Protein AF-A0A9K3LI61-F1 (afdb_monomer_lite)

Secondary structure (DSSP, 8-state):
--HHHHHHHHHHSTTHHHHTT-TT--HHHHHHHHHHHHHHHHHHHHTTB-HHHHHHHHHH-GGGG---TTS--HHHHHHHHHHHS-BSSHHHHHHHHHHHHHHHHHHHHHHH-----S--TTSGGGS-HHHHHHIIIIIHHHHHHHHHHHHHHHHHHHHHHHHHHHHHHHHHHHHHHHHHHHHHGGGTT--SSTTHHHHHHHHHHHHHHHHHHHHHHHHHHHHHHHHHHHHHHHHHHHHHHHHHHHHTTTSPB--BGGGGS--

Radius of gyration: 28.52 Å; chains: 1; bounding box: 73×38×85 Å

Organism: NCBI:txid303405

pLDDT: mean 70.31, std 18.84, range [28.78, 95.94]

Foldseek 3Di:
DDLVVVVVVLVPPPDPVLVVPDDDDDPLLVVLQLLLLLLLLLLCLLLLFQLVVSLVSLLLPLSSQHDPVVSQHVLNSSVVSPVVFAAPDPVSVVRSVSNVVSSVCSVVSVVPDPPPDSPPVPVCVVPPVVLVVCSSPVSSVLSSVLVVLVVVLVVLVVVLVVLVVLLVVLVVVLVVLVVVVVVCVVVPPDDDPPPVVVVVSVVVNVVSVVVNVV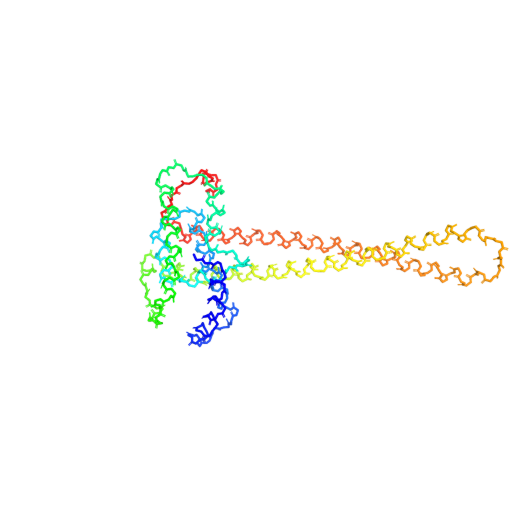SVVVSVVSVVVSVVSVVVSVVSVVVSSVSSCVSCVVGDGRDTPVPPPVD

Sequence (263 aa):
MKPDQQSRMISEIGWEQILEGGEDMNADAYLDDILARKSGLAFLCKVNADYKEIERYLSIFPEALLFGAEGNSFEEILTKQMKACTCFGKTCNRNRRLILRALGRGFEFYRGIRLVNLVDDNFFSSMDKKMSDAYNIQLRDLERDLRILKLQETLLDSQIALATEEVANLRSLIEQGSRSRQSQMHLHLLKLQCRKAKTHAFEERATVENRFAAATLAISSLEEDRKLLQTEKATTLRLQQAFLKKIFSGARRHICNASKHDL

Structure (mmCIF, N/CA/C/O backbone):
data_AF-A0A9K3LI61-F1
#
_entry.id   AF-A0A9K3LI61-F1
#
loop_
_atom_site.group_PDB
_atom_site.id
_atom_site.type_symbol
_atom_site.label_atom_id
_atom_site.label_alt_id
_atom_site.label_comp_id
_atom_site.label_asym_id
_atom_site.label_entity_id
_atom_site.label_seq_id
_atom_site.pdbx_PDB_ins_code
_atom_site.Cartn_x
_atom_site.Cartn_y
_atom_site.Cartn_z
_atom_site.occupancy
_atom_site.B_iso_or_equiv
_atom_site.auth_seq_id
_atom_site.auth_comp_id
_atom_site.auth_asym_id
_atom_site.auth_atom_id
_atom_site.pdbx_PDB_model_num
ATOM 1 N N . MET A 1 1 ? 2.495 -22.702 -16.818 1.00 38.88 1 MET A N 1
ATOM 2 C CA . MET A 1 1 ? 3.090 -23.249 -15.578 1.00 38.88 1 MET A CA 1
ATOM 3 C C . MET A 1 1 ? 2.002 -23.330 -14.524 1.00 38.88 1 MET A C 1
ATOM 5 O O . MET A 1 1 ? 1.107 -22.495 -14.559 1.00 38.88 1 MET A O 1
ATOM 9 N N . LYS A 1 2 ? 2.020 -24.346 -13.653 1.00 28.78 2 LYS A N 1
ATOM 10 C CA . LYS A 1 2 ? 1.062 -24.433 -12.540 1.00 28.78 2 LYS A CA 1
ATOM 11 C C . LYS A 1 2 ? 1.457 -23.403 -11.460 1.00 28.78 2 LYS A C 1
ATOM 13 O O . LYS A 1 2 ? 2.651 -23.340 -11.162 1.00 28.78 2 LYS A O 1
ATOM 18 N N . PRO A 1 3 ? 0.513 -22.640 -10.877 1.00 35.31 3 PRO A N 1
ATOM 19 C CA . PRO A 1 3 ? 0.787 -21.632 -9.840 1.00 35.31 3 PRO A CA 1
ATOM 20 C C . PRO A 1 3 ? 1.634 -22.170 -8.672 1.00 35.31 3 PRO A C 1
ATOM 22 O O . PRO A 1 3 ? 2.546 -21.502 -8.187 1.00 35.31 3 PRO A O 1
ATOM 25 N N . ASP A 1 4 ? 1.424 -23.438 -8.314 1.00 36.12 4 ASP A N 1
ATOM 26 C CA . ASP A 1 4 ? 2.092 -24.102 -7.189 1.00 36.12 4 ASP A CA 1
ATOM 27 C C . ASP A 1 4 ? 3.607 -24.297 -7.364 1.00 36.12 4 ASP A C 1
ATOM 29 O O . ASP A 1 4 ? 4.334 -24.408 -6.379 1.00 36.12 4 ASP A O 1
ATOM 33 N N . GLN A 1 5 ? 4.120 -24.325 -8.600 1.00 35.31 5 GLN A N 1
ATOM 34 C CA . GLN A 1 5 ? 5.565 -24.456 -8.842 1.00 35.31 5 GLN A CA 1
ATOM 35 C C . GLN A 1 5 ? 6.309 -23.126 -8.686 1.00 35.31 5 GLN A C 1
ATOM 37 O O . GLN A 1 5 ? 7.483 -23.117 -8.329 1.00 35.31 5 GLN A O 1
ATOM 42 N N . GLN A 1 6 ? 5.628 -22.004 -8.924 1.00 38.22 6 GLN A N 1
ATOM 43 C CA . GLN A 1 6 ? 6.202 -20.666 -8.788 1.00 38.22 6 GLN A CA 1
ATOM 44 C C . GLN A 1 6 ? 6.304 -20.274 -7.307 1.00 38.22 6 GLN A C 1
ATOM 46 O O . GLN A 1 6 ? 7.321 -19.737 -6.880 1.00 38.22 6 GLN A O 1
ATOM 51 N N . SER A 1 7 ? 5.298 -20.649 -6.509 1.00 37.72 7 SER A N 1
ATOM 52 C CA . SER A 1 7 ? 5.273 -20.396 -5.066 1.00 37.72 7 SER A CA 1
ATOM 53 C C . SER A 1 7 ? 6.339 -21.187 -4.293 1.00 37.72 7 SER A C 1
ATOM 55 O O . SER A 1 7 ? 6.894 -20.663 -3.333 1.00 37.72 7 SER A O 1
ATOM 57 N N . ARG A 1 8 ? 6.670 -22.414 -4.729 1.00 37.38 8 ARG A N 1
ATOM 58 C CA . ARG A 1 8 ? 7.738 -23.235 -4.119 1.00 37.38 8 ARG A CA 1
ATOM 59 C C . ARG A 1 8 ? 9.147 -22.760 -4.481 1.00 37.38 8 ARG A C 1
ATOM 61 O O . ARG A 1 8 ? 10.037 -22.783 -3.645 1.00 37.38 8 ARG A O 1
ATOM 68 N N . MET A 1 9 ? 9.347 -22.255 -5.699 1.00 37.06 9 MET A N 1
ATOM 69 C CA . MET A 1 9 ? 10.640 -21.683 -6.097 1.00 37.06 9 MET A CA 1
ATOM 70 C C . MET A 1 9 ? 10.990 -20.397 -5.336 1.00 37.06 9 MET A C 1
ATOM 72 O O . MET A 1 9 ? 12.162 -20.147 -5.073 1.00 37.06 9 MET A O 1
ATOM 76 N N . ILE A 1 10 ? 9.985 -19.590 -4.982 1.00 42.16 10 ILE A N 1
ATOM 77 C CA . ILE A 1 10 ? 10.174 -18.357 -4.204 1.00 42.16 10 ILE A CA 1
ATOM 78 C C . ILE A 1 10 ? 10.569 -18.675 -2.749 1.00 42.16 10 ILE A C 1
ATOM 80 O O . ILE A 1 10 ? 11.275 -17.878 -2.138 1.00 42.16 10 ILE A O 1
ATOM 84 N N . SER A 1 11 ? 10.173 -19.834 -2.199 1.00 43.16 11 SER A N 1
ATOM 85 C CA . SER A 1 11 ? 10.513 -20.206 -0.817 1.00 43.16 11 SER A CA 1
ATOM 86 C C . SER A 1 11 ? 11.887 -20.860 -0.657 1.00 43.16 11 SER A C 1
ATOM 88 O O . SER A 1 11 ? 12.475 -20.718 0.407 1.00 43.16 11 SER A O 1
ATOM 90 N N . GLU A 1 12 ? 12.399 -21.565 -1.673 1.00 40.94 12 GLU A N 1
ATOM 91 C CA . GLU A 1 12 ? 13.647 -22.347 -1.552 1.00 40.94 12 GLU A CA 1
ATOM 92 C C . GLU A 1 12 ? 14.904 -21.628 -2.070 1.00 40.94 12 GLU A C 1
ATOM 94 O O . GLU A 1 12 ? 16.000 -21.963 -1.646 1.00 40.94 12 GLU A O 1
ATOM 99 N N . ILE A 1 13 ? 14.781 -20.626 -2.951 1.00 48.03 13 ILE A N 1
ATOM 100 C CA . ILE A 1 13 ? 15.950 -19.941 -3.550 1.00 48.03 13 ILE A CA 1
ATOM 101 C C . ILE A 1 13 ? 16.213 -18.569 -2.887 1.00 48.03 13 ILE A C 1
ATOM 103 O O . ILE A 1 13 ? 17.292 -17.998 -3.008 1.00 48.03 13 ILE A O 1
ATOM 107 N N . GLY A 1 14 ? 15.237 -18.030 -2.150 1.00 46.72 14 GLY A N 1
ATOM 108 C CA . GLY A 1 14 ? 15.193 -16.604 -1.822 1.00 46.72 14 GLY A CA 1
ATOM 109 C C . GLY A 1 14 ? 15.959 -16.132 -0.586 1.00 46.72 14 GLY A C 1
ATOM 110 O O . GLY A 1 14 ? 16.215 -14.943 -0.504 1.00 46.72 14 GLY A O 1
ATOM 111 N N . TRP A 1 15 ? 16.320 -16.978 0.382 1.00 43.62 15 TRP A N 1
ATOM 112 C CA . TRP A 1 15 ? 16.925 -16.475 1.633 1.00 43.62 15 TRP A CA 1
ATOM 113 C C . TRP A 1 15 ? 18.425 -16.733 1.732 1.00 43.62 15 TRP A C 1
ATOM 115 O O . TRP A 1 15 ? 19.174 -15.838 2.110 1.00 43.62 15 TRP A O 1
ATOM 125 N N . GLU A 1 16 ? 18.879 -17.919 1.339 1.00 41.59 16 GLU A N 1
ATOM 126 C CA . GLU A 1 16 ? 20.274 -18.330 1.534 1.00 41.59 16 GLU A CA 1
ATOM 127 C C . GLU A 1 16 ? 21.223 -17.612 0.559 1.00 41.59 16 GLU A C 1
ATOM 129 O O . GLU A 1 16 ? 22.239 -17.073 0.980 1.00 41.59 16 GLU A O 1
ATOM 134 N N . GLN A 1 17 ? 20.841 -17.453 -0.714 1.00 44.94 17 GLN A N 1
ATOM 135 C CA . GLN A 1 17 ? 21.660 -16.733 -1.707 1.00 44.94 17 GLN A CA 1
ATOM 136 C C . GLN A 1 17 ? 21.621 -15.204 -1.561 1.00 44.94 17 GLN A C 1
ATOM 138 O O . GLN A 1 17 ? 22.494 -14.507 -2.072 1.00 44.94 17 GLN A O 1
ATOM 143 N N . ILE A 1 18 ? 20.607 -14.676 -0.873 1.00 46.62 18 ILE A N 1
ATOM 144 C CA . ILE A 1 18 ? 20.465 -13.245 -0.591 1.00 46.62 18 ILE A CA 1
ATOM 145 C C . ILE A 1 18 ? 21.391 -12.811 0.555 1.00 46.62 18 ILE A C 1
ATOM 147 O O . ILE A 1 18 ? 21.921 -11.702 0.531 1.00 46.62 18 ILE A O 1
ATOM 151 N N . LEU A 1 19 ? 21.610 -13.688 1.538 1.00 42.84 19 LEU A N 1
ATOM 152 C CA . LEU A 1 19 ? 22.421 -13.398 2.723 1.00 42.84 19 LEU A CA 1
ATOM 153 C C . LEU A 1 19 ? 23.928 -13.610 2.502 1.00 42.84 19 LEU A C 1
ATOM 155 O O . LEU A 1 19 ? 24.728 -13.034 3.230 1.00 42.84 19 LEU A O 1
ATOM 159 N N . GLU A 1 20 ? 24.333 -14.379 1.489 1.00 45.72 20 GLU A N 1
ATOM 160 C CA . GLU A 1 20 ? 25.751 -14.669 1.214 1.00 45.72 20 GLU A CA 1
ATOM 161 C C . GLU A 1 20 ? 26.505 -13.536 0.482 1.00 45.72 20 GLU A C 1
ATOM 163 O O . GLU A 1 20 ? 27.727 -13.587 0.371 1.00 45.72 20 GLU A O 1
ATOM 168 N N . GLY A 1 21 ? 25.811 -12.502 -0.015 1.00 41.47 21 GLY A N 1
ATOM 169 C CA . GLY A 1 21 ? 26.397 -11.458 -0.873 1.00 41.47 21 GLY A CA 1
ATOM 170 C C . GLY A 1 21 ? 26.577 -10.066 -0.257 1.00 41.47 21 GLY A C 1
ATOM 171 O O . GLY A 1 21 ? 26.972 -9.151 -0.978 1.00 41.47 21 GLY A O 1
ATOM 172 N N . GLY A 1 22 ? 26.268 -9.866 1.026 1.00 44.50 22 GLY A N 1
ATOM 173 C CA . GLY A 1 22 ? 26.290 -8.541 1.649 1.00 44.50 22 GLY A CA 1
ATOM 174 C C . GLY A 1 22 ? 26.789 -8.578 3.085 1.00 44.50 22 GLY A C 1
ATOM 175 O O . GLY A 1 22 ? 25.987 -8.597 4.015 1.00 44.50 22 GLY A O 1
ATOM 176 N N . GLU A 1 23 ? 28.107 -8.549 3.268 1.00 46.97 23 GLU A N 1
ATOM 177 C CA . GLU A 1 23 ? 28.690 -8.114 4.537 1.00 46.97 23 GLU A CA 1
ATOM 178 C C . GLU A 1 23 ? 28.189 -6.671 4.804 1.00 46.97 23 GLU A C 1
ATOM 180 O O . GLU A 1 23 ? 28.345 -5.788 3.962 1.00 46.97 23 GLU A O 1
ATOM 185 N N . ASP A 1 24 ? 27.510 -6.471 5.942 1.00 49.91 24 ASP A N 1
ATOM 186 C CA . ASP A 1 24 ? 27.025 -5.199 6.521 1.00 49.91 24 ASP A CA 1
ATOM 187 C C . ASP A 1 24 ? 25.648 -4.606 6.122 1.00 49.91 24 ASP A C 1
ATOM 189 O O . ASP A 1 24 ? 25.350 -3.472 6.510 1.00 49.91 24 ASP A O 1
ATOM 193 N N . MET A 1 25 ? 24.727 -5.334 5.472 1.00 53.03 25 MET A N 1
ATOM 194 C CA . MET A 1 25 ? 23.326 -4.862 5.357 1.00 53.03 25 MET A CA 1
ATOM 195 C C . MET A 1 25 ? 22.368 -5.571 6.323 1.00 53.03 25 MET A C 1
ATOM 197 O O . MET A 1 25 ? 22.168 -6.780 6.263 1.00 53.03 25 MET A O 1
ATOM 201 N N . ASN A 1 26 ? 21.713 -4.790 7.192 1.00 70.44 26 ASN A N 1
ATOM 202 C CA . ASN A 1 26 ? 20.594 -5.256 8.017 1.00 70.44 26 ASN A CA 1
ATOM 203 C C . ASN A 1 26 ? 19.473 -5.815 7.110 1.00 70.44 26 ASN A C 1
ATOM 205 O O . ASN A 1 26 ? 19.123 -5.179 6.115 1.00 70.44 26 ASN A O 1
ATOM 209 N N . ALA A 1 27 ? 18.882 -6.964 7.462 1.00 71.06 27 ALA A N 1
ATOM 210 C CA . ALA A 1 27 ? 17.810 -7.618 6.700 1.00 71.06 27 ALA A CA 1
ATOM 211 C C . ALA A 1 27 ? 16.634 -6.673 6.384 1.00 71.06 27 ALA A C 1
ATOM 213 O O . ALA A 1 27 ? 16.032 -6.755 5.314 1.00 71.06 27 ALA A O 1
ATOM 214 N N . ASP A 1 28 ? 16.353 -5.726 7.283 1.00 73.12 28 ASP A N 1
ATOM 215 C CA . ASP A 1 28 ? 15.364 -4.671 7.057 1.00 73.12 28 ASP A CA 1
ATOM 216 C C . ASP A 1 28 ? 15.737 -3.725 5.913 1.00 73.12 28 ASP A C 1
ATOM 218 O O . ASP A 1 28 ? 14.886 -3.399 5.090 1.00 73.12 28 ASP A O 1
ATOM 222 N N . ALA A 1 29 ? 17.001 -3.304 5.839 1.00 71.00 29 ALA A N 1
ATOM 223 C CA . ALA A 1 29 ? 17.480 -2.419 4.781 1.00 71.00 29 ALA A CA 1
ATOM 224 C C . ALA A 1 29 ? 17.457 -3.129 3.422 1.00 71.00 29 ALA A C 1
ATOM 226 O O . ALA A 1 29 ? 17.085 -2.530 2.417 1.00 71.00 29 ALA A O 1
ATOM 227 N N . TYR A 1 30 ? 17.782 -4.424 3.408 1.00 74.62 30 TYR A N 1
ATOM 228 C CA . TYR A 1 30 ? 17.689 -5.245 2.206 1.00 74.62 30 TYR A CA 1
ATOM 229 C C . TYR A 1 30 ? 16.238 -5.410 1.721 1.00 74.62 30 TYR A C 1
ATOM 231 O O . TYR A 1 30 ? 15.957 -5.335 0.523 1.00 74.62 30 TYR A O 1
ATOM 239 N N . LEU A 1 31 ? 15.290 -5.589 2.646 1.00 78.62 31 LEU A N 1
ATOM 240 C CA . LEU A 1 31 ? 13.868 -5.627 2.310 1.00 78.62 31 LEU A CA 1
ATOM 241 C C . LEU A 1 31 ? 13.387 -4.287 1.734 1.00 78.62 31 LEU A C 1
ATOM 243 O O . LEU A 1 31 ? 12.691 -4.285 0.718 1.00 78.62 31 LEU A O 1
ATOM 247 N N . ASP A 1 32 ? 13.766 -3.165 2.349 1.00 82.50 32 ASP A N 1
ATOM 248 C CA . ASP A 1 32 ? 13.401 -1.825 1.871 1.00 82.50 32 ASP A CA 1
ATOM 249 C C . ASP A 1 32 ? 13.962 -1.561 0.459 1.00 82.50 32 ASP A C 1
ATOM 251 O O . ASP A 1 32 ? 13.265 -1.020 -0.403 1.00 82.50 32 ASP A O 1
ATOM 255 N N . ASP A 1 33 ? 15.182 -2.026 0.182 1.00 79.06 33 ASP A N 1
ATOM 256 C CA . ASP A 1 33 ? 15.810 -1.987 -1.141 1.00 79.06 33 ASP A CA 1
ATOM 257 C C . ASP A 1 33 ? 14.994 -2.747 -2.195 1.00 79.06 33 ASP A C 1
ATOM 259 O O . ASP A 1 33 ? 14.727 -2.231 -3.286 1.00 79.06 33 ASP A O 1
ATOM 263 N N . ILE A 1 34 ? 14.566 -3.973 -1.888 1.00 78.50 34 ILE A N 1
ATOM 264 C CA . ILE A 1 34 ? 13.762 -4.761 -2.827 1.00 78.50 34 ILE A CA 1
ATOM 265 C C . ILE A 1 34 ? 12.387 -4.130 -3.042 1.00 78.50 34 ILE A C 1
ATOM 267 O O . ILE A 1 34 ? 11.908 -4.079 -4.180 1.00 78.50 34 ILE A O 1
ATOM 271 N N . LEU A 1 35 ? 11.754 -3.611 -1.987 1.00 81.94 35 LEU A N 1
ATOM 272 C CA . LEU A 1 35 ? 10.482 -2.898 -2.106 1.00 81.94 35 LEU A CA 1
ATOM 273 C C . LEU A 1 35 ? 10.616 -1.667 -3.014 1.00 81.94 35 LEU A C 1
ATOM 275 O O . LEU A 1 35 ? 9.773 -1.464 -3.891 1.00 81.94 35 LEU A O 1
ATOM 279 N N . ALA A 1 36 ? 11.716 -0.920 -2.905 1.00 83.81 36 ALA A N 1
ATOM 280 C CA . ALA A 1 36 ? 11.990 0.230 -3.766 1.00 83.81 36 ALA A CA 1
ATOM 281 C C . ALA A 1 36 ? 12.129 -0.182 -5.239 1.00 83.81 36 ALA A C 1
ATOM 283 O O . ALA A 1 36 ? 11.521 0.428 -6.131 1.00 83.81 36 ALA A O 1
ATOM 284 N N . ARG A 1 37 ? 12.865 -1.266 -5.507 1.00 84.81 37 ARG A N 1
ATOM 285 C CA . ARG A 1 37 ? 13.041 -1.813 -6.863 1.00 84.81 37 ARG A CA 1
ATOM 286 C C . ARG A 1 37 ? 11.708 -2.297 -7.443 1.00 84.81 37 ARG A C 1
ATOM 288 O O . ARG A 1 37 ? 11.332 -1.986 -8.577 1.00 84.81 37 ARG A O 1
ATOM 295 N N . LYS A 1 38 ? 10.908 -2.975 -6.627 1.00 82.94 38 LYS A N 1
ATOM 296 C CA . LYS A 1 38 ? 9.563 -3.415 -6.997 1.00 82.94 38 LYS A CA 1
ATOM 297 C C . LYS A 1 38 ? 8.639 -2.243 -7.337 1.00 82.94 38 LYS A C 1
ATOM 299 O O . LYS A 1 38 ? 7.919 -2.309 -8.335 1.00 82.94 38 LYS A O 1
ATOM 304 N N . SER A 1 39 ? 8.662 -1.164 -6.562 1.00 84.81 39 SER A N 1
ATOM 305 C CA . SER A 1 39 ? 7.856 0.029 -6.841 1.00 84.81 39 SER A CA 1
ATOM 306 C C . SER A 1 39 ? 8.298 0.757 -8.107 1.00 84.81 39 SER A C 1
ATOM 308 O O . SER A 1 39 ? 7.448 1.227 -8.870 1.00 84.81 39 SER A O 1
ATOM 310 N N . GLY A 1 40 ? 9.601 0.765 -8.403 1.00 83.50 40 GLY A N 1
ATOM 311 C CA . GLY A 1 40 ? 10.131 1.208 -9.695 1.00 83.50 40 GLY A CA 1
ATOM 312 C C . GLY A 1 40 ? 9.550 0.408 -10.864 1.00 83.50 40 GLY A C 1
ATOM 313 O O . GLY A 1 40 ? 8.954 0.981 -11.782 1.00 83.50 40 GLY A O 1
ATOM 314 N N . LEU A 1 41 ? 9.637 -0.922 -10.797 1.00 83.62 41 LEU A N 1
ATOM 315 C CA . LEU A 1 41 ? 9.081 -1.816 -11.816 1.00 83.62 41 LEU A CA 1
ATOM 316 C C . LEU A 1 41 ? 7.560 -1.649 -11.972 1.00 83.62 41 LEU A C 1
ATOM 318 O O . LEU A 1 41 ? 7.048 -1.560 -13.093 1.00 83.62 41 LEU A O 1
ATOM 322 N N . ALA A 1 42 ? 6.830 -1.566 -10.858 1.00 81.62 42 ALA A N 1
ATOM 323 C CA . ALA A 1 42 ? 5.384 -1.367 -10.850 1.00 81.62 42 ALA A CA 1
ATOM 324 C C . ALA A 1 42 ? 4.991 -0.031 -11.496 1.00 81.62 42 ALA A C 1
ATOM 326 O O . ALA A 1 42 ? 4.007 0.027 -12.240 1.00 81.62 42 ALA A O 1
ATOM 327 N N . PHE A 1 43 ? 5.768 1.030 -11.263 1.00 83.38 43 PHE A N 1
ATOM 328 C CA . PHE A 1 43 ? 5.567 2.325 -11.902 1.00 83.38 43 PHE A CA 1
ATOM 329 C C . PHE A 1 43 ? 5.790 2.261 -13.414 1.00 83.38 43 PHE A C 1
ATOM 331 O O . PHE A 1 43 ? 4.916 2.700 -14.163 1.00 83.38 43 PHE A O 1
ATOM 338 N N . LEU A 1 44 ? 6.900 1.672 -13.874 1.00 83.00 44 LEU A N 1
ATOM 339 C CA . LEU A 1 44 ? 7.195 1.501 -15.305 1.00 83.00 44 LEU A CA 1
ATOM 340 C C . LEU A 1 44 ? 6.081 0.727 -16.026 1.00 83.00 44 LEU A C 1
ATOM 342 O O . LEU A 1 44 ? 5.635 1.121 -17.108 1.00 83.00 44 LEU A O 1
ATOM 346 N N . CYS A 1 45 ? 5.564 -0.323 -15.385 1.00 79.56 45 CYS A N 1
ATOM 347 C CA . CYS A 1 45 ? 4.405 -1.068 -15.868 1.00 79.56 45 CYS A CA 1
ATOM 348 C C . CYS A 1 45 ? 3.142 -0.191 -15.925 1.00 79.56 45 CYS A C 1
ATOM 350 O O . CYS A 1 45 ? 2.466 -0.147 -16.957 1.00 79.56 45 CYS A O 1
ATOM 352 N N . LYS A 1 46 ? 2.852 0.555 -14.847 1.00 78.94 46 LYS A N 1
ATOM 353 C CA . LYS A 1 46 ? 1.678 1.438 -14.733 1.00 78.94 46 LYS A CA 1
ATOM 354 C C . LYS A 1 46 ? 1.655 2.507 -15.825 1.00 78.94 46 LYS A C 1
ATOM 356 O O . LYS A 1 46 ? 0.599 2.763 -16.401 1.00 78.94 46 LYS A O 1
ATOM 361 N N . VAL A 1 47 ? 2.801 3.116 -16.135 1.00 79.25 47 VAL A N 1
ATOM 362 C CA . VAL A 1 47 ? 2.906 4.154 -17.178 1.00 79.25 47 VAL A CA 1
ATOM 363 C C . VAL A 1 47 ? 3.050 3.590 -18.595 1.00 79.25 47 VAL A C 1
ATOM 365 O O . VAL A 1 47 ? 3.152 4.366 -19.546 1.00 79.25 47 VAL A O 1
ATOM 368 N N . ASN A 1 48 ? 3.034 2.259 -18.750 1.00 79.75 48 ASN A N 1
ATOM 369 C CA . ASN A 1 48 ? 3.259 1.560 -20.016 1.00 79.75 48 ASN A CA 1
ATOM 370 C C . ASN A 1 48 ? 4.551 2.037 -20.706 1.00 79.75 48 ASN A C 1
ATOM 372 O O . ASN A 1 48 ? 4.527 2.443 -21.876 1.00 79.75 48 ASN A O 1
ATOM 376 N N . ALA A 1 49 ? 5.650 2.030 -19.945 1.00 83.44 49 ALA A N 1
ATOM 377 C CA . ALA A 1 49 ? 6.997 2.299 -20.441 1.00 83.44 49 ALA A CA 1
ATOM 378 C C . ALA A 1 49 ? 7.368 1.340 -21.586 1.00 83.44 49 ALA A C 1
ATOM 380 O O . ALA A 1 49 ? 6.777 0.263 -21.718 1.00 83.44 49 ALA A O 1
ATOM 381 N N . ASP A 1 50 ? 8.315 1.721 -22.440 1.00 84.44 50 ASP A N 1
ATOM 382 C CA . ASP A 1 50 ? 8.783 0.862 -23.529 1.00 84.44 50 ASP A CA 1
ATOM 383 C C . ASP A 1 50 ? 9.272 -0.469 -22.940 1.00 84.44 50 ASP A C 1
ATOM 385 O O . ASP A 1 50 ? 10.014 -0.502 -21.956 1.00 84.44 50 ASP A O 1
ATOM 389 N N . TYR A 1 51 ? 8.840 -1.592 -23.517 1.00 84.81 51 TYR A N 1
ATOM 390 C CA . TYR A 1 51 ? 9.211 -2.912 -23.011 1.00 84.81 51 TYR A CA 1
ATOM 391 C C . TYR A 1 51 ? 10.733 -3.101 -22.917 1.00 84.81 51 TYR A C 1
ATOM 393 O O . TYR A 1 51 ? 11.185 -3.863 -22.066 1.00 84.81 51 TYR A O 1
ATOM 401 N N . LYS A 1 52 ? 11.517 -2.406 -23.756 1.00 83.56 52 LYS A N 1
ATOM 402 C CA . LYS A 1 52 ? 12.984 -2.427 -23.692 1.00 83.56 52 LYS A CA 1
ATOM 403 C C . LYS A 1 52 ? 13.520 -1.789 -22.418 1.00 83.56 52 LYS A C 1
ATOM 405 O O . LYS A 1 52 ? 14.528 -2.249 -21.897 1.00 83.56 52 LYS A O 1
ATOM 410 N N . GLU A 1 53 ? 12.864 -0.747 -21.915 1.00 81.94 53 GLU A N 1
ATOM 411 C CA . GLU A 1 53 ? 13.233 -0.111 -20.648 1.00 81.94 53 GLU A CA 1
ATOM 412 C C . GLU A 1 53 ? 12.954 -1.057 -19.480 1.00 81.94 53 GLU A C 1
ATOM 414 O O . GLU A 1 53 ? 13.784 -1.176 -18.587 1.00 81.94 53 GLU A O 1
ATOM 419 N N . ILE A 1 54 ? 11.839 -1.793 -19.531 1.00 81.62 54 ILE A N 1
ATOM 420 C CA . ILE A 1 54 ? 11.499 -2.809 -18.526 1.00 81.62 54 ILE A CA 1
ATOM 421 C C . ILE A 1 54 ? 12.458 -4.002 -18.587 1.00 81.62 54 ILE A C 1
ATOM 423 O O . ILE A 1 54 ? 12.940 -4.448 -17.554 1.00 81.62 54 ILE A O 1
ATOM 427 N N . GLU A 1 55 ? 12.770 -4.508 -19.781 1.00 79.88 55 GLU A N 1
ATOM 428 C CA . GLU A 1 55 ? 13.738 -5.597 -19.962 1.00 79.88 55 GLU A CA 1
ATOM 429 C C . GLU A 1 55 ? 15.123 -5.198 -19.447 1.00 79.88 55 GLU A C 1
ATOM 431 O O . GLU A 1 55 ? 15.759 -5.964 -18.728 1.00 79.88 55 GLU A O 1
ATOM 436 N N . ARG A 1 56 ? 15.552 -3.965 -19.737 1.00 80.56 56 ARG A N 1
ATOM 437 C CA . ARG A 1 56 ? 16.796 -3.410 -19.206 1.00 80.56 56 ARG A CA 1
ATOM 438 C C . ARG A 1 56 ? 16.745 -3.304 -17.683 1.00 80.56 56 ARG A C 1
ATOM 440 O O . ARG A 1 56 ? 17.654 -3.791 -17.029 1.00 80.56 56 ARG A O 1
ATOM 447 N N . TYR A 1 57 ? 15.675 -2.748 -17.119 1.00 81.00 57 TYR A N 1
ATOM 448 C CA . TYR A 1 57 ? 15.486 -2.642 -15.671 1.00 81.00 57 TYR A CA 1
ATOM 449 C C . TYR A 1 57 ? 15.592 -4.009 -14.971 1.00 81.00 57 TYR A C 1
ATOM 451 O O . TYR A 1 57 ? 16.333 -4.151 -14.006 1.00 81.00 57 TYR A O 1
ATOM 459 N N . LEU A 1 58 ? 14.921 -5.035 -15.503 1.00 77.88 58 LEU A N 1
ATOM 460 C CA . LEU A 1 58 ? 14.942 -6.404 -14.970 1.00 77.88 58 LEU A CA 1
ATOM 461 C C . LEU A 1 58 ? 16.284 -7.119 -15.140 1.00 77.88 58 LEU A C 1
ATOM 463 O O . LEU A 1 58 ? 16.583 -8.018 -14.363 1.00 77.88 58 LEU A O 1
ATOM 467 N N . SER A 1 59 ? 17.080 -6.749 -16.144 1.00 72.50 59 SER A N 1
ATOM 468 C CA . SER A 1 59 ? 18.428 -7.303 -16.307 1.00 72.50 59 SER A CA 1
ATOM 469 C C . SER A 1 59 ? 19.395 -6.855 -15.204 1.00 72.50 59 SER A C 1
ATOM 471 O O . SER A 1 59 ? 20.406 -7.510 -14.988 1.00 72.50 59 SER A O 1
ATOM 473 N N . ILE A 1 60 ? 19.072 -5.763 -14.503 1.00 72.62 60 ILE A N 1
ATOM 474 C CA . ILE A 1 60 ? 19.907 -5.168 -13.448 1.00 72.62 60 ILE A CA 1
ATOM 475 C C . ILE A 1 60 ? 19.318 -5.428 -12.073 1.00 72.62 60 ILE A C 1
ATOM 477 O O . ILE A 1 60 ? 20.057 -5.726 -11.144 1.00 72.62 60 ILE A O 1
ATOM 481 N N . PHE A 1 61 ? 17.991 -5.331 -11.963 1.00 77.19 61 PHE A N 1
ATOM 482 C CA . PHE A 1 61 ? 17.249 -5.556 -10.728 1.00 77.19 61 PHE A CA 1
ATOM 483 C C . PHE A 1 61 ? 16.256 -6.717 -10.890 1.00 77.19 61 PHE A C 1
ATOM 485 O O . PHE A 1 61 ? 15.037 -6.509 -10.808 1.00 77.19 61 PHE A O 1
ATOM 492 N N . PRO A 1 62 ? 16.718 -7.949 -11.170 1.00 73.38 62 PRO A N 1
ATOM 493 C CA . PRO A 1 62 ? 15.835 -9.107 -11.306 1.00 73.38 62 PRO A CA 1
ATOM 494 C C . PRO A 1 62 ? 15.050 -9.387 -10.015 1.00 73.38 62 PRO A C 1
ATOM 496 O O . PRO A 1 62 ? 13.908 -9.845 -10.069 1.00 73.38 62 PRO A O 1
ATOM 499 N N . GLU A 1 63 ? 15.609 -9.040 -8.854 1.00 71.19 63 GLU A N 1
ATOM 500 C CA . GLU A 1 63 ? 14.969 -9.123 -7.542 1.00 71.19 63 GLU A CA 1
ATOM 501 C C . GLU A 1 63 ? 13.736 -8.225 -7.388 1.00 71.19 63 GLU A C 1
ATOM 503 O O . GLU A 1 63 ? 12.915 -8.475 -6.510 1.00 71.19 63 GLU A O 1
ATOM 508 N N . ALA A 1 64 ? 13.518 -7.246 -8.276 1.00 76.88 64 ALA A N 1
ATOM 509 C CA . ALA A 1 64 ? 12.266 -6.488 -8.328 1.00 76.88 64 ALA A CA 1
ATOM 510 C C . ALA A 1 64 ? 11.040 -7.381 -8.602 1.00 76.88 64 ALA A C 1
ATOM 512 O O . ALA A 1 64 ? 9.907 -6.950 -8.383 1.00 76.88 64 ALA A O 1
ATOM 513 N N . LEU A 1 65 ? 11.261 -8.610 -9.095 1.00 74.12 65 LEU A N 1
ATOM 514 C CA . LEU A 1 65 ? 10.242 -9.645 -9.287 1.00 74.12 65 LEU A CA 1
ATOM 515 C C . LEU A 1 65 ? 10.031 -10.542 -8.060 1.00 74.12 65 LEU A C 1
ATOM 517 O O . LEU A 1 65 ? 9.122 -11.377 -8.062 1.00 74.12 65 LEU A O 1
ATOM 521 N N . LEU A 1 66 ? 10.858 -10.402 -7.025 1.00 67.88 66 LEU A N 1
ATOM 522 C CA . LEU A 1 66 ? 10.687 -11.114 -5.767 1.00 67.88 66 LEU A CA 1
ATOM 523 C C . LEU A 1 66 ? 9.611 -10.410 -4.927 1.00 67.88 66 LEU A C 1
ATOM 525 O O . LEU A 1 66 ? 9.379 -9.207 -5.036 1.00 67.88 66 LEU A O 1
ATOM 529 N N . PHE A 1 67 ? 8.926 -11.185 -4.085 1.00 59.38 67 PHE A N 1
ATOM 530 C CA . PHE A 1 67 ? 7.831 -10.749 -3.210 1.00 59.38 67 PHE A CA 1
ATOM 531 C C . PHE A 1 67 ? 6.553 -10.301 -3.943 1.00 59.38 67 PHE A C 1
ATOM 533 O O . PHE A 1 67 ? 6.286 -9.116 -4.150 1.00 59.38 67 PHE A O 1
ATOM 540 N N . GLY A 1 68 ? 5.656 -11.247 -4.228 1.00 52.50 68 GLY A N 1
ATOM 541 C CA . GLY A 1 68 ? 4.230 -10.941 -4.366 1.00 52.50 68 GLY A CA 1
ATOM 542 C C . GLY A 1 68 ? 3.652 -10.702 -2.971 1.00 52.50 68 GLY A C 1
ATOM 543 O O . GLY A 1 68 ? 3.643 -11.618 -2.160 1.00 52.50 68 GLY A O 1
ATOM 544 N N . ALA A 1 69 ? 3.169 -9.494 -2.669 1.00 39.16 69 ALA A N 1
ATOM 545 C CA . ALA A 1 69 ? 2.665 -9.167 -1.325 1.00 39.16 69 ALA A CA 1
ATOM 546 C C . ALA A 1 69 ? 1.380 -9.937 -0.945 1.00 39.16 69 ALA A C 1
ATOM 548 O O . ALA A 1 69 ? 0.906 -9.813 0.177 1.00 39.16 69 ALA A O 1
ATOM 549 N N . GLU A 1 70 ? 0.803 -10.705 -1.874 1.00 44.69 70 GLU A N 1
ATOM 550 C CA . GLU A 1 70 ? -0.518 -11.331 -1.737 1.00 44.69 70 GLU A CA 1
ATOM 551 C C . GLU A 1 70 ? -0.636 -12.644 -2.540 1.00 44.69 70 GLU A C 1
ATOM 553 O O . GLU A 1 70 ? -1.730 -13.031 -2.931 1.00 44.69 70 GLU A O 1
ATOM 558 N N . GLY A 1 71 ? 0.477 -13.296 -2.905 1.00 41.22 71 GLY A N 1
ATOM 559 C CA . GLY A 1 71 ? 0.434 -14.460 -3.809 1.00 41.22 71 GLY A CA 1
ATOM 560 C C . GLY A 1 71 ? 0.048 -14.136 -5.264 1.00 41.22 71 GLY A C 1
ATOM 561 O O . GLY A 1 71 ? 0.035 -15.029 -6.105 1.00 41.22 71 GLY A O 1
ATOM 562 N N . ASN A 1 72 ? -0.201 -12.863 -5.587 1.00 44.72 72 ASN A N 1
ATOM 563 C CA . ASN A 1 72 ? -0.468 -12.422 -6.953 1.00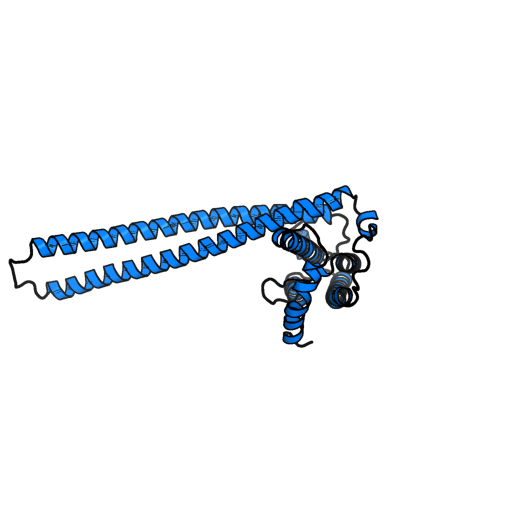 44.72 72 ASN A CA 1
ATOM 564 C C . ASN A 1 72 ? 0.843 -12.374 -7.760 1.00 44.72 72 ASN A C 1
ATOM 566 O O . ASN A 1 72 ? 1.789 -11.679 -7.372 1.00 44.72 72 ASN A O 1
ATOM 570 N N . SER A 1 73 ? 0.903 -13.059 -8.902 1.00 56.41 73 SER A N 1
ATOM 571 C CA . SER A 1 73 ? 2.041 -12.955 -9.824 1.00 56.41 73 SER A CA 1
ATOM 572 C C . SER A 1 73 ? 2.115 -11.551 -10.455 1.00 56.41 73 SER A C 1
ATOM 574 O O . SER A 1 73 ? 1.109 -10.847 -10.578 1.00 56.41 73 SER A O 1
ATOM 576 N N . PHE A 1 74 ? 3.295 -11.115 -10.912 1.00 53.56 74 PHE A N 1
ATOM 577 C CA . PHE A 1 74 ? 3.415 -9.875 -11.702 1.00 53.56 74 PHE A CA 1
ATOM 578 C C . PHE A 1 74 ? 2.532 -9.908 -12.960 1.00 53.56 74 PHE A C 1
ATOM 580 O O . PHE A 1 74 ? 2.063 -8.866 -13.417 1.00 53.56 74 PHE A O 1
ATOM 587 N N . GLU A 1 75 ? 2.232 -11.105 -13.472 1.00 58.06 75 GLU A N 1
ATOM 588 C CA . GLU A 1 75 ? 1.253 -11.312 -14.537 1.00 58.06 75 GLU A CA 1
ATOM 589 C C . GLU A 1 75 ? -0.165 -10.946 -14.092 1.00 58.06 75 GLU A C 1
ATOM 591 O O . GLU A 1 75 ? -0.900 -10.349 -14.872 1.00 58.06 75 GLU A O 1
ATOM 596 N N . GLU A 1 76 ? -0.562 -11.228 -12.851 1.00 60.84 76 GLU A N 1
ATOM 597 C CA . GLU A 1 76 ? -1.857 -10.814 -12.307 1.00 60.84 76 GLU A CA 1
ATOM 598 C C . GLU A 1 76 ? -1.932 -9.312 -12.043 1.00 60.84 76 GLU A C 1
ATOM 600 O O . GLU A 1 76 ? -2.951 -8.699 -12.362 1.00 60.84 76 GLU A O 1
ATOM 605 N N . ILE A 1 77 ? -0.862 -8.697 -11.524 1.00 54.50 77 ILE A N 1
ATOM 606 C CA . ILE A 1 77 ? -0.778 -7.236 -11.364 1.00 54.50 77 ILE A CA 1
ATOM 607 C C . ILE A 1 77 ? -0.910 -6.569 -12.735 1.00 54.50 77 ILE A C 1
ATOM 609 O O . ILE A 1 77 ? -1.738 -5.671 -12.911 1.00 54.50 77 ILE A O 1
ATOM 613 N N . LEU A 1 78 ? -0.166 -7.049 -13.735 1.00 57.59 78 LEU A N 1
ATOM 614 C CA . LEU A 1 78 ? -0.236 -6.492 -15.078 1.00 57.59 78 LEU A CA 1
ATOM 615 C C . LEU A 1 78 ? -1.572 -6.809 -15.755 1.00 57.59 78 LEU A C 1
ATOM 617 O O . LEU A 1 78 ? -2.119 -5.951 -16.430 1.00 57.59 78 LEU A O 1
ATOM 621 N N . THR A 1 79 ? -2.160 -7.986 -15.543 1.00 61.91 79 THR A N 1
ATOM 622 C CA . THR A 1 79 ? -3.481 -8.337 -16.090 1.00 61.91 79 THR A CA 1
ATOM 623 C C . THR A 1 79 ? -4.580 -7.471 -15.472 1.00 61.91 79 THR A C 1
ATOM 625 O O . THR A 1 79 ? -5.446 -6.979 -16.199 1.00 61.91 79 THR A O 1
ATOM 628 N N . LYS A 1 80 ? -4.534 -7.216 -14.156 1.00 63.16 80 LYS A N 1
ATOM 629 C CA . LYS A 1 80 ? -5.426 -6.270 -13.463 1.00 63.16 80 LYS A CA 1
ATOM 630 C C . LYS A 1 80 ? -5.242 -4.848 -14.018 1.00 63.16 80 LYS A C 1
ATOM 632 O O . LYS A 1 80 ? -6.228 -4.203 -14.368 1.00 63.16 80 LYS A O 1
ATOM 637 N N . GLN A 1 81 ? -4.003 -4.391 -14.219 1.00 54.59 81 GLN A N 1
ATOM 638 C CA . GLN A 1 81 ? -3.708 -3.082 -14.825 1.00 54.59 81 GLN A CA 1
ATOM 639 C C . GLN A 1 81 ? -4.114 -2.986 -16.310 1.00 54.59 81 GLN A C 1
ATOM 641 O O . GLN A 1 81 ? -4.627 -1.959 -16.758 1.00 54.59 81 GLN A O 1
ATOM 646 N N . MET A 1 82 ? -3.936 -4.056 -17.087 1.00 58.19 82 MET A N 1
ATOM 647 C CA . MET A 1 82 ? -4.321 -4.137 -18.499 1.00 58.19 82 MET A CA 1
ATOM 648 C C . MET A 1 82 ? -5.837 -4.109 -18.677 1.00 58.19 82 MET A C 1
ATOM 650 O O . MET A 1 82 ? -6.307 -3.531 -19.657 1.00 58.19 82 MET A O 1
ATOM 654 N N . LYS A 1 83 ? -6.591 -4.685 -17.731 1.00 62.41 83 LYS A N 1
ATOM 655 C CA . LYS A 1 83 ? -8.056 -4.581 -17.670 1.00 62.41 83 LYS A CA 1
ATOM 656 C C . LYS A 1 83 ? -8.520 -3.168 -17.298 1.00 62.41 83 LYS A C 1
ATOM 658 O O . LYS A 1 83 ? -9.531 -2.719 -17.823 1.00 62.41 83 LYS A O 1
ATOM 663 N N . ALA A 1 84 ? -7.777 -2.462 -16.444 1.00 57.28 84 ALA A N 1
ATOM 664 C CA . ALA A 1 84 ? -8.146 -1.130 -15.959 1.00 57.28 84 ALA A CA 1
ATOM 665 C C . ALA A 1 84 ? -7.908 0.014 -16.967 1.00 57.28 84 ALA A C 1
ATOM 667 O O . ALA A 1 84 ? -8.518 1.070 -16.832 1.00 57.28 84 ALA A O 1
ATOM 668 N N . CYS A 1 85 ? -7.047 -0.157 -17.980 1.00 59.81 85 CYS A N 1
ATOM 669 C CA . CYS A 1 85 ? -6.767 0.909 -18.948 1.00 59.81 85 CYS A CA 1
ATOM 670 C C . CYS A 1 85 ? -6.869 0.447 -20.405 1.00 59.81 85 CYS A C 1
ATOM 672 O O . CYS A 1 85 ? -6.178 -0.483 -20.818 1.00 59.81 85 CYS A O 1
ATOM 674 N N . THR A 1 86 ? -7.676 1.143 -21.211 1.00 64.12 86 THR A N 1
ATOM 675 C CA . THR A 1 86 ? -7.871 0.881 -22.644 1.00 64.12 86 THR A CA 1
ATOM 676 C C . THR A 1 86 ? -6.801 1.579 -23.495 1.00 64.12 86 THR A C 1
ATOM 678 O O . THR A 1 86 ? -6.583 2.790 -23.417 1.00 64.12 86 THR A O 1
ATOM 681 N N . CYS A 1 87 ? -6.088 0.802 -24.314 1.00 68.00 87 CYS A N 1
ATOM 682 C CA . CYS A 1 87 ? -5.050 1.312 -25.212 1.00 68.00 87 CYS A CA 1
ATOM 683 C C . CYS A 1 87 ? -5.642 2.080 -26.401 1.00 68.00 87 CYS A C 1
ATOM 685 O O . CYS A 1 87 ? -6.522 1.564 -27.084 1.00 68.00 87 CYS A O 1
ATOM 687 N N . PHE A 1 88 ? -5.072 3.248 -26.720 1.00 62.59 88 PHE A N 1
ATOM 688 C CA . PHE A 1 88 ? -5.502 4.095 -27.844 1.00 62.59 88 PHE A CA 1
ATOM 689 C C . PHE A 1 88 ? -5.151 3.512 -29.231 1.00 62.59 88 PHE A C 1
ATOM 691 O O . PHE A 1 88 ? -5.726 3.906 -30.240 1.00 62.59 88 PHE A O 1
ATOM 698 N N . GLY A 1 89 ? -4.220 2.551 -29.317 1.00 69.00 89 GLY A N 1
ATOM 699 C CA . GLY A 1 89 ? -3.790 1.999 -30.605 1.00 69.00 89 GLY A CA 1
ATOM 700 C C . GLY A 1 89 ? -3.082 0.646 -30.539 1.00 69.00 89 GLY A C 1
ATOM 701 O O . GLY A 1 89 ? -2.721 0.141 -29.471 1.00 69.00 89 GLY A O 1
ATOM 702 N N . LYS A 1 90 ? -2.849 0.059 -31.724 1.00 75.12 90 LYS A N 1
ATOM 703 C CA . LYS A 1 90 ? -2.174 -1.244 -31.893 1.00 75.12 90 LYS A CA 1
ATOM 704 C C . LYS A 1 90 ? -0.769 -1.259 -31.281 1.00 75.12 90 LYS A C 1
ATOM 706 O O . LYS A 1 90 ? -0.354 -2.286 -30.756 1.00 75.12 90 LYS A O 1
ATOM 711 N N . THR A 1 91 ? -0.063 -0.129 -31.305 1.00 79.31 91 THR A N 1
ATOM 712 C CA . THR A 1 91 ? 1.280 0.035 -30.724 1.00 79.31 91 THR A CA 1
ATOM 713 C C . THR A 1 91 ? 1.272 -0.068 -29.197 1.00 79.31 91 THR A C 1
ATOM 715 O O . THR A 1 91 ? 2.105 -0.779 -28.648 1.00 79.31 91 THR A O 1
ATOM 718 N N . CYS A 1 92 ? 0.289 0.529 -28.514 1.00 80.38 92 CYS A N 1
ATOM 719 C CA . CYS A 1 92 ? 0.110 0.410 -27.060 1.00 80.38 92 CYS A CA 1
ATOM 720 C C . CYS A 1 92 ? -0.173 -1.040 -26.640 1.00 80.38 92 CYS A C 1
ATOM 722 O O . CYS A 1 92 ? 0.490 -1.576 -25.752 1.00 80.38 92 CYS A O 1
ATOM 724 N N . ASN A 1 93 ? -1.100 -1.711 -27.333 1.00 76.62 93 ASN A N 1
ATOM 725 C CA . ASN A 1 93 ? -1.415 -3.116 -27.059 1.00 76.62 93 ASN A CA 1
ATOM 726 C C . ASN A 1 93 ? -0.234 -4.045 -27.367 1.00 76.62 93 ASN A C 1
ATOM 728 O O . ASN A 1 93 ? -0.005 -5.012 -26.643 1.00 76.62 93 ASN A O 1
ATOM 732 N N . ARG A 1 94 ? 0.528 -3.755 -28.430 1.00 83.44 94 ARG A N 1
ATOM 733 C CA . ARG A 1 94 ? 1.753 -4.488 -28.761 1.00 83.44 94 ARG A CA 1
ATOM 734 C C . ARG A 1 94 ? 2.800 -4.319 -27.663 1.00 83.44 94 ARG A C 1
ATOM 736 O O . ARG A 1 94 ? 3.331 -5.333 -27.226 1.00 83.44 94 ARG A O 1
ATOM 743 N N . ASN A 1 95 ? 3.044 -3.094 -27.194 1.00 85.25 95 ASN A N 1
ATOM 744 C CA . ASN A 1 95 ? 3.997 -2.837 -26.117 1.00 85.25 95 ASN A CA 1
ATOM 745 C C . ASN A 1 95 ? 3.630 -3.617 -24.852 1.00 85.25 95 ASN A C 1
ATOM 747 O O . ASN A 1 95 ? 4.449 -4.373 -24.360 1.00 85.25 95 ASN A O 1
ATOM 751 N N . ARG A 1 96 ? 2.370 -3.581 -24.409 1.00 78.12 96 ARG A N 1
ATOM 752 C CA . ARG A 1 96 ? 1.916 -4.350 -23.233 1.00 78.12 96 ARG A CA 1
ATOM 753 C C . ARG A 1 96 ? 2.161 -5.852 -23.328 1.00 78.12 96 ARG A C 1
ATOM 755 O O . ARG A 1 96 ? 2.581 -6.470 -22.357 1.00 78.12 96 ARG A O 1
ATOM 762 N N . ARG A 1 97 ? 1.930 -6.453 -24.500 1.00 82.12 97 ARG A N 1
ATOM 763 C 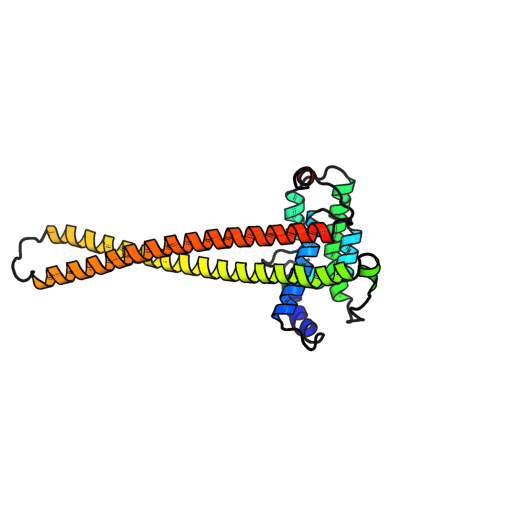CA . ARG A 1 97 ? 2.262 -7.873 -24.718 1.00 82.12 97 ARG A CA 1
ATOM 764 C C . ARG A 1 97 ? 3.766 -8.121 -24.634 1.00 82.12 97 ARG A C 1
ATOM 766 O O . ARG A 1 97 ? 4.174 -9.188 -24.193 1.00 82.12 97 ARG A O 1
ATOM 773 N N . LEU A 1 98 ? 4.580 -7.168 -25.080 1.00 84.00 98 LEU A N 1
ATOM 774 C CA . LEU A 1 98 ? 6.034 -7.252 -24.969 1.00 84.00 98 LEU A CA 1
ATOM 775 C C . LEU A 1 98 ? 6.500 -7.047 -23.521 1.00 84.00 98 LEU A C 1
ATOM 777 O O . LEU A 1 98 ? 7.378 -7.782 -23.092 1.00 84.00 98 LEU A O 1
ATOM 781 N N . ILE A 1 99 ? 5.856 -6.164 -22.749 1.00 82.62 99 ILE A N 1
ATOM 782 C CA . ILE A 1 99 ? 6.071 -6.027 -21.300 1.00 82.62 99 ILE A CA 1
ATOM 783 C C . ILE A 1 99 ? 5.772 -7.350 -20.591 1.00 82.62 99 ILE A C 1
ATOM 785 O O . ILE A 1 99 ? 6.610 -7.825 -19.836 1.00 82.62 99 ILE A O 1
ATOM 789 N N . LEU A 1 100 ? 4.630 -7.994 -20.874 1.00 77.94 100 LEU A N 1
ATOM 790 C CA . LEU A 1 100 ? 4.307 -9.316 -20.312 1.00 77.94 100 LEU A CA 1
ATOM 791 C C . LEU A 1 100 ? 5.407 -10.342 -20.595 1.00 77.94 100 LEU A C 1
ATOM 793 O O . LEU A 1 100 ? 5.817 -11.079 -19.706 1.00 77.94 100 LEU A O 1
ATOM 797 N N . ARG A 1 101 ? 5.912 -10.371 -21.832 1.00 79.69 101 ARG A N 1
ATOM 798 C CA . ARG A 1 101 ? 7.018 -11.262 -22.204 1.00 79.69 101 ARG A CA 1
ATOM 799 C C . ARG A 1 101 ? 8.319 -10.896 -21.493 1.00 79.69 101 ARG A C 1
ATOM 801 O O . ARG A 1 101 ? 9.068 -11.796 -21.138 1.00 79.69 101 ARG A O 1
ATOM 808 N N . ALA A 1 102 ? 8.606 -9.609 -21.304 1.00 78.06 102 ALA A N 1
ATOM 809 C CA . ALA A 1 102 ? 9.779 -9.150 -20.566 1.00 78.06 102 ALA A CA 1
ATOM 810 C C . ALA A 1 102 ? 9.702 -9.559 -19.087 1.00 78.06 102 ALA A C 1
ATOM 812 O O . ALA A 1 102 ? 10.665 -10.114 -18.576 1.00 78.06 102 ALA A O 1
ATOM 813 N N . LEU A 1 103 ? 8.543 -9.395 -18.439 1.00 76.25 103 LEU A N 1
ATOM 814 C CA . LEU A 1 103 ? 8.303 -9.863 -17.068 1.00 76.25 103 LEU A CA 1
ATOM 815 C C . LEU A 1 103 ? 8.442 -11.389 -16.952 1.00 76.25 103 LEU A C 1
ATOM 817 O O . LEU A 1 103 ? 9.083 -11.871 -16.025 1.00 76.25 103 LEU A O 1
ATOM 821 N N . GLY A 1 104 ? 7.901 -12.146 -17.914 1.00 68.69 104 GLY A N 1
ATOM 822 C CA . GLY A 1 104 ? 8.036 -13.607 -17.954 1.00 68.69 104 GLY A CA 1
ATOM 823 C C . GLY A 1 104 ? 9.490 -14.074 -18.105 1.00 68.69 104 GLY A C 1
ATOM 824 O O . GLY A 1 104 ? 9.905 -15.009 -17.424 1.00 68.69 104 GLY A O 1
ATOM 825 N N . ARG A 1 105 ? 10.284 -13.381 -18.935 1.00 68.00 105 ARG A N 1
ATOM 826 C CA . ARG A 1 105 ? 11.736 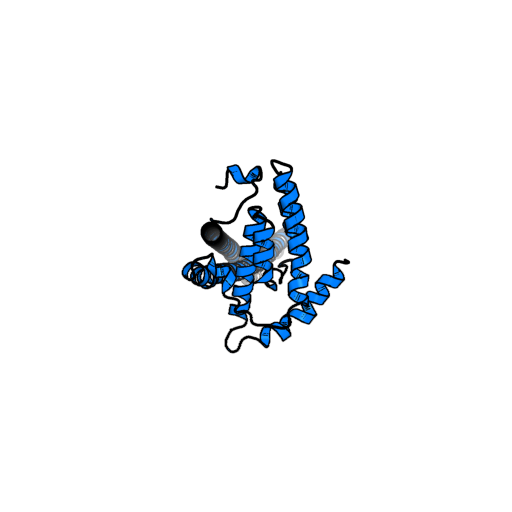-13.615 -19.067 1.00 68.00 105 ARG A CA 1
ATOM 827 C C . ARG A 1 105 ? 12.545 -13.091 -17.883 1.00 68.00 105 ARG A C 1
ATOM 829 O O . ARG A 1 105 ? 13.670 -13.520 -17.682 1.00 68.00 105 ARG A O 1
ATOM 836 N N . GLY A 1 106 ? 11.982 -12.208 -17.065 1.00 61.88 106 GLY A N 1
ATOM 837 C CA . GLY A 1 106 ? 12.655 -11.650 -15.898 1.00 61.88 106 GLY A CA 1
ATOM 838 C C . GLY A 1 106 ? 13.175 -12.708 -14.915 1.00 61.88 106 GLY A C 1
ATOM 839 O O . GLY A 1 106 ? 14.271 -12.584 -14.377 1.00 61.88 106 GLY A O 1
ATOM 840 N N . PHE A 1 107 ? 12.439 -13.812 -14.760 1.00 61.94 107 PHE A N 1
ATOM 841 C CA . PHE A 1 107 ? 12.873 -14.964 -13.962 1.00 61.94 107 PHE A CA 1
ATOM 842 C C . PHE A 1 107 ? 14.004 -15.778 -14.614 1.00 61.94 107 PHE A C 1
ATOM 844 O O . PHE A 1 107 ? 14.708 -16.508 -13.919 1.00 61.94 107 PHE A O 1
ATOM 851 N N . GLU A 1 108 ? 14.202 -15.671 -15.932 1.00 61.47 108 GLU A N 1
ATOM 852 C CA . GLU A 1 108 ? 15.358 -16.261 -16.618 1.00 61.47 108 GLU A CA 1
ATOM 853 C C . GLU A 1 108 ? 16.643 -15.526 -16.229 1.00 61.47 108 GLU A C 1
ATOM 855 O O . GLU A 1 108 ? 17.659 -16.186 -16.026 1.00 61.47 108 GLU A O 1
ATOM 860 N N . PHE A 1 109 ? 16.592 -14.200 -16.025 1.00 57.53 109 PHE A N 1
ATOM 861 C CA . PHE A 1 109 ? 17.726 -13.454 -15.470 1.00 57.53 109 PHE A CA 1
ATOM 862 C C . PHE A 1 109 ? 18.065 -13.952 -14.065 1.00 57.53 109 PHE A C 1
ATOM 864 O O . PHE A 1 109 ? 19.224 -14.227 -13.792 1.00 57.53 109 PHE A O 1
ATOM 871 N N . TYR A 1 110 ? 17.063 -14.211 -13.220 1.00 53.75 110 TYR A N 1
ATOM 872 C CA . TYR A 1 110 ? 17.291 -14.782 -11.888 1.00 53.75 110 TYR A CA 1
ATOM 873 C C . TYR A 1 110 ? 17.921 -16.191 -11.929 1.00 53.75 110 TYR A C 1
ATOM 875 O O . TYR A 1 110 ? 18.790 -16.506 -11.126 1.00 53.75 110 TYR A O 1
ATOM 883 N N . ARG A 1 111 ? 17.539 -17.040 -12.898 1.00 50.25 111 ARG A N 1
ATOM 884 C CA . ARG A 1 111 ? 18.113 -18.393 -13.082 1.00 50.25 111 ARG A CA 1
ATOM 885 C C . ARG A 1 111 ? 19.492 -18.405 -13.754 1.00 50.25 111 ARG A C 1
ATOM 887 O O . ARG A 1 111 ? 20.228 -19.375 -13.596 1.00 50.25 111 ARG A O 1
ATOM 894 N N . GLY A 1 112 ? 19.810 -17.385 -14.550 1.00 45.72 112 GLY A N 1
ATOM 895 C CA . GLY A 1 112 ? 21.070 -17.257 -15.287 1.00 45.72 112 GLY A CA 1
ATOM 896 C C . GLY A 1 112 ? 22.204 -16.611 -14.487 1.00 45.72 112 GLY A C 1
ATOM 897 O O . GLY A 1 112 ? 23.358 -16.678 -14.909 1.00 45.72 112 GLY A O 1
ATOM 898 N N . ILE A 1 113 ? 21.901 -16.014 -13.332 1.00 48.75 113 ILE A N 1
ATOM 899 C CA . ILE A 1 113 ? 22.894 -15.406 -12.448 1.00 48.75 113 ILE A CA 1
ATOM 900 C C . ILE A 1 113 ? 23.617 -16.518 -11.673 1.00 48.75 113 ILE A C 1
ATOM 902 O O . ILE A 1 113 ? 23.229 -16.927 -10.585 1.00 48.75 113 ILE A O 1
ATOM 906 N N . ARG A 1 114 ? 24.758 -16.966 -12.214 1.00 42.22 114 ARG A N 1
ATOM 907 C CA . ARG A 1 114 ? 25.960 -16.957 -11.368 1.00 42.22 114 ARG A CA 1
ATOM 908 C C . ARG A 1 114 ? 26.163 -15.491 -11.000 1.00 42.22 114 ARG A C 1
ATOM 910 O O . ARG A 1 114 ? 26.095 -14.672 -11.910 1.00 42.22 114 ARG A O 1
ATOM 917 N N . LEU A 1 115 ? 26.364 -15.177 -9.721 1.00 41.47 115 LEU A N 1
ATOM 918 C CA . LEU A 1 115 ? 26.723 -13.857 -9.180 1.00 41.47 115 LEU A CA 1
ATOM 919 C C . LEU A 1 115 ? 27.978 -13.283 -9.875 1.00 41.47 115 LEU A C 1
ATOM 921 O O . LEU A 1 115 ? 29.058 -13.208 -9.301 1.00 41.47 115 LEU A O 1
ATOM 925 N N . VAL A 1 116 ? 27.875 -12.929 -11.152 1.00 36.12 116 VAL A N 1
ATOM 926 C CA . VAL A 1 116 ? 28.922 -12.269 -11.916 1.00 36.12 116 VAL A CA 1
ATOM 927 C C . VAL A 1 116 ? 28.637 -10.789 -11.760 1.00 36.12 116 VAL A C 1
ATOM 929 O O . VAL A 1 116 ? 27.859 -10.217 -12.511 1.00 36.12 116 VAL A O 1
ATOM 932 N N . ASN A 1 117 ? 29.250 -10.221 -10.723 1.00 36.81 117 ASN A N 1
ATOM 933 C CA . ASN A 1 117 ? 29.518 -8.798 -10.550 1.00 36.81 117 ASN A CA 1
ATOM 934 C C . ASN A 1 117 ? 28.307 -7.878 -10.790 1.00 36.81 117 ASN A C 1
ATOM 936 O O . ASN A 1 117 ? 28.147 -7.297 -11.859 1.00 36.81 117 ASN A O 1
ATOM 940 N N . LEU A 1 118 ? 27.524 -7.668 -9.727 1.00 42.12 118 LEU A N 1
ATOM 941 C CA . LEU A 1 118 ? 26.452 -6.665 -9.574 1.00 42.12 118 LEU A CA 1
ATOM 942 C C . LEU A 1 118 ? 26.924 -5.192 -9.675 1.00 42.12 118 LEU A C 1
ATOM 944 O O . LEU A 1 118 ? 26.280 -4.287 -9.154 1.00 42.12 118 LEU A O 1
ATOM 948 N N . VAL A 1 119 ? 28.038 -4.930 -10.355 1.00 39.97 119 VAL A N 1
ATOM 949 C CA . VAL A 1 119 ? 28.566 -3.588 -10.619 1.00 39.97 119 VAL A CA 1
ATOM 950 C C . VAL A 1 119 ? 28.895 -3.501 -12.105 1.00 39.97 119 VAL A C 1
ATOM 952 O O . VAL A 1 119 ? 30.047 -3.374 -12.505 1.00 39.97 119 VAL A O 1
ATOM 955 N N . ASP A 1 120 ? 27.878 -3.632 -12.951 1.00 39.03 120 ASP A N 1
ATOM 956 C CA . ASP A 1 120 ? 27.979 -3.110 -14.309 1.00 39.03 120 ASP A CA 1
ATOM 957 C C . ASP A 1 120 ? 27.362 -1.704 -14.285 1.00 39.03 120 ASP A C 1
ATOM 959 O O . ASP A 1 120 ? 26.149 -1.519 -14.408 1.00 39.03 120 ASP A O 1
ATOM 963 N N . ASP A 1 121 ? 28.224 -0.702 -14.067 1.00 42.50 121 ASP A N 1
ATOM 964 C CA . ASP A 1 121 ? 27.953 0.746 -13.939 1.00 42.50 121 ASP A CA 1
ATOM 965 C C . ASP A 1 121 ? 27.202 1.370 -15.144 1.00 42.50 121 ASP A C 1
ATOM 967 O O . ASP A 1 121 ? 26.950 2.577 -15.219 1.00 42.50 121 ASP A O 1
ATOM 971 N N . ASN A 1 122 ? 26.812 0.560 -16.125 1.00 39.16 122 ASN A N 1
ATOM 972 C CA . ASN A 1 122 ? 26.374 1.006 -17.436 1.00 39.16 122 ASN A CA 1
ATOM 973 C C . ASN A 1 122 ? 24.868 1.280 -17.572 1.00 39.16 122 ASN A C 1
ATOM 975 O O . ASN A 1 122 ? 24.470 1.882 -18.571 1.00 39.16 122 ASN A O 1
ATOM 979 N N . PHE A 1 123 ? 24.011 0.952 -16.596 1.00 44.59 123 PHE A N 1
ATOM 980 C CA . PHE A 1 123 ? 22.615 1.437 -16.620 1.00 44.59 123 PHE A CA 1
ATOM 981 C C . PHE A 1 123 ? 22.519 2.920 -16.272 1.00 44.59 123 PHE A C 1
ATOM 983 O O . PHE A 1 123 ? 21.859 3.701 -16.967 1.00 44.59 123 PHE A O 1
ATOM 990 N N . PHE A 1 124 ? 23.260 3.314 -15.238 1.00 43.50 124 PHE A N 1
ATOM 991 C CA . PHE A 1 124 ? 23.365 4.694 -14.784 1.00 43.50 124 PHE A CA 1
ATOM 992 C C . PHE A 1 124 ? 24.292 5.545 -15.660 1.00 43.50 124 PHE A C 1
ATOM 994 O O . PHE A 1 124 ? 24.293 6.762 -15.548 1.00 43.50 124 PHE A O 1
ATOM 1001 N N . SER A 1 125 ? 24.992 4.965 -16.640 1.00 41.81 125 SER A N 1
ATOM 1002 C CA . SER A 1 125 ? 25.722 5.761 -17.643 1.00 41.81 125 SER A CA 1
ATOM 1003 C C . SER A 1 125 ? 24.821 6.756 -18.404 1.00 41.81 125 SER A C 1
ATOM 1005 O O . SER A 1 125 ? 25.288 7.803 -18.846 1.00 41.81 125 SER A O 1
ATOM 1007 N N . SER A 1 126 ? 23.515 6.463 -18.509 1.00 43.03 126 SER A N 1
ATOM 1008 C CA . SER A 1 126 ? 22.498 7.364 -19.083 1.00 43.03 126 SER A CA 1
ATOM 1009 C C . SER A 1 126 ? 21.645 8.107 -18.048 1.00 43.03 126 SER A C 1
ATOM 1011 O O . SER A 1 126 ? 20.892 9.014 -18.403 1.00 43.03 126 SER A O 1
ATOM 1013 N N . MET A 1 127 ? 21.748 7.728 -16.776 1.00 47.41 127 MET A N 1
ATOM 1014 C CA . MET A 1 127 ? 20.966 8.272 -15.678 1.00 47.41 127 MET A CA 1
ATOM 1015 C C . MET A 1 127 ? 21.950 8.816 -14.654 1.00 47.41 127 MET A C 1
ATOM 1017 O O . MET A 1 127 ? 22.533 8.037 -13.914 1.00 47.41 127 MET A O 1
ATOM 1021 N N . ASP A 1 128 ? 22.148 10.139 -14.676 1.00 52.44 128 ASP A N 1
ATOM 1022 C CA . ASP A 1 128 ? 23.102 10.887 -13.846 1.00 52.44 128 ASP A CA 1
ATOM 1023 C C . ASP A 1 128 ? 23.377 10.177 -12.507 1.00 52.44 128 ASP A C 1
ATOM 1025 O O . ASP A 1 128 ? 22.434 9.859 -11.783 1.00 52.44 128 ASP A O 1
ATOM 1029 N N . LYS A 1 129 ? 24.643 9.896 -12.175 1.00 53.50 129 LYS A N 1
ATOM 1030 C CA . LYS A 1 129 ? 25.045 9.128 -10.977 1.00 53.50 129 LYS A CA 1
ATOM 1031 C C . LYS A 1 129 ? 24.378 9.662 -9.698 1.00 53.50 129 LYS A C 1
ATOM 1033 O O . LYS A 1 129 ? 23.986 8.905 -8.822 1.00 53.50 129 LYS A O 1
ATOM 1038 N N . LYS A 1 130 ? 24.106 10.969 -9.654 1.00 50.31 130 LYS A N 1
ATOM 1039 C CA . LYS A 1 130 ? 23.334 11.625 -8.586 1.00 50.31 130 LYS A CA 1
ATOM 1040 C C . LYS A 1 130 ? 21.865 11.189 -8.507 1.00 50.31 130 LYS A C 1
ATOM 1042 O O . LYS A 1 130 ? 21.307 11.143 -7.417 1.00 50.31 130 LYS A O 1
ATOM 1047 N N . MET A 1 131 ? 21.221 10.890 -9.635 1.00 52.22 131 MET A N 1
ATOM 1048 C CA . MET A 1 131 ? 19.880 10.299 -9.687 1.00 52.22 131 MET A CA 1
ATOM 1049 C C . MET A 1 131 ? 19.879 8.819 -9.300 1.00 52.22 131 MET A C 1
ATOM 1051 O O . MET A 1 131 ? 18.901 8.397 -8.696 1.00 52.22 131 MET A O 1
ATOM 1055 N N . SER A 1 132 ? 20.953 8.068 -9.572 1.00 57.78 132 SER A N 1
ATOM 1056 C CA . SER A 1 132 ? 21.158 6.712 -9.027 1.00 57.78 132 SER A CA 1
ATOM 1057 C C . SER A 1 132 ? 21.196 6.720 -7.501 1.00 57.78 132 SER A C 1
ATOM 1059 O O . SER A 1 132 ? 20.443 6.011 -6.837 1.00 57.78 132 SER A O 1
ATOM 1061 N N . ASP A 1 133 ? 22.031 7.591 -6.937 1.00 59.50 133 ASP A N 1
ATOM 1062 C CA . ASP A 1 133 ? 22.225 7.676 -5.490 1.00 59.50 133 ASP A CA 1
ATOM 1063 C C . ASP A 1 133 ? 20.967 8.222 -4.794 1.00 59.50 133 ASP A C 1
ATOM 1065 O O . ASP A 1 133 ? 20.545 7.711 -3.757 1.00 59.50 133 ASP A O 1
ATOM 1069 N N . ALA A 1 134 ? 20.292 9.207 -5.403 1.00 58.78 134 ALA A N 1
ATOM 1070 C CA . ALA A 1 134 ? 19.004 9.699 -4.918 1.00 58.78 134 ALA A CA 1
ATOM 1071 C C . ALA A 1 134 ? 17.891 8.641 -5.024 1.00 58.78 134 ALA A C 1
ATOM 1073 O O . ALA A 1 134 ? 17.062 8.555 -4.120 1.00 58.78 134 ALA A O 1
ATOM 1074 N N . TYR A 1 135 ? 17.871 7.840 -6.098 1.00 64.38 135 TYR A N 1
ATOM 1075 C CA . TYR A 1 135 ? 16.943 6.720 -6.282 1.00 64.38 135 TYR A CA 1
ATOM 1076 C C . TYR A 1 135 ? 17.107 5.686 -5.165 1.00 64.38 135 TYR A C 1
ATOM 1078 O O . TYR A 1 135 ? 16.119 5.322 -4.532 1.00 64.38 135 TYR A O 1
ATOM 1086 N N . ASN A 1 136 ? 18.347 5.291 -4.873 1.00 66.88 136 ASN A N 1
ATOM 1087 C CA . ASN A 1 136 ? 18.651 4.268 -3.872 1.00 66.88 136 ASN A CA 1
ATOM 1088 C C . ASN A 1 136 ? 18.368 4.718 -2.429 1.00 66.88 136 ASN A C 1
ATOM 1090 O O . ASN A 1 136 ? 18.051 3.882 -1.591 1.00 66.88 136 ASN A O 1
ATOM 1094 N N . ILE A 1 137 ? 18.448 6.018 -2.120 1.00 78.12 137 ILE A N 1
ATOM 1095 C CA . ILE A 1 137 ? 18.224 6.518 -0.752 1.00 78.12 137 ILE A CA 1
ATOM 1096 C C . ILE A 1 137 ? 16.767 6.951 -0.545 1.00 78.12 137 ILE A C 1
ATOM 1098 O O . ILE A 1 137 ? 16.087 6.426 0.330 1.00 78.12 137 ILE A O 1
ATOM 1102 N N . GLN A 1 138 ? 16.243 7.864 -1.368 1.00 83.25 138 GLN A N 1
ATOM 1103 C CA . GLN A 1 138 ? 14.937 8.484 -1.093 1.00 83.25 138 GLN A CA 1
ATOM 1104 C C . GLN A 1 138 ? 13.761 7.540 -1.349 1.00 83.25 138 GLN A C 1
ATOM 1106 O O . GLN A 1 138 ? 12.774 7.584 -0.619 1.00 83.25 138 GLN A O 1
ATOM 1111 N N . LEU A 1 139 ? 13.833 6.684 -2.378 1.00 84.75 139 LEU A N 1
ATOM 1112 C CA . LEU A 1 139 ? 12.757 5.721 -2.626 1.00 84.75 139 LEU A CA 1
ATOM 1113 C C . LEU A 1 139 ? 12.730 4.643 -1.542 1.00 84.75 139 LEU A C 1
ATOM 1115 O O . LEU A 1 139 ? 11.651 4.239 -1.124 1.00 84.75 139 LEU A O 1
ATOM 1119 N N . ARG A 1 140 ? 13.907 4.223 -1.070 1.00 85.12 140 ARG A N 1
ATOM 1120 C CA . ARG A 1 140 ? 14.048 3.279 0.037 1.00 85.12 140 ARG A CA 1
ATOM 1121 C C . ARG A 1 140 ? 13.475 3.841 1.333 1.00 85.12 140 ARG A C 1
ATOM 1123 O O . ARG A 1 140 ? 12.719 3.146 1.998 1.00 85.12 140 ARG A O 1
ATOM 1130 N N . ASP A 1 141 ? 13.777 5.096 1.656 1.00 88.75 141 ASP A N 1
ATOM 1131 C CA . ASP A 1 141 ? 13.230 5.746 2.850 1.00 88.75 141 ASP A CA 1
ATOM 1132 C C . ASP A 1 141 ? 11.697 5.850 2.767 1.00 88.75 141 ASP A C 1
ATOM 1134 O O . ASP A 1 141 ? 11.000 5.502 3.715 1.00 88.75 141 ASP A O 1
ATOM 1138 N N . LEU A 1 142 ? 11.149 6.197 1.595 1.00 90.31 142 LEU A N 1
ATOM 1139 C CA . LEU A 1 142 ? 9.697 6.211 1.381 1.00 90.31 142 LEU A CA 1
ATOM 1140 C C . LEU A 1 142 ? 9.059 4.816 1.497 1.00 90.31 142 LEU A C 1
ATOM 1142 O O . LEU A 1 142 ? 7.949 4.695 2.010 1.00 90.31 142 LEU A O 1
ATOM 1146 N N . GLU A 1 143 ? 9.720 3.759 1.021 1.00 89.19 143 GLU A N 1
ATOM 1147 C CA . GLU A 1 143 ? 9.242 2.378 1.188 1.00 89.19 143 GLU A CA 1
ATOM 1148 C C . GLU A 1 143 ? 9.292 1.919 2.640 1.00 89.19 143 GLU A C 1
ATOM 1150 O O . GLU A 1 143 ? 8.352 1.281 3.120 1.00 89.19 143 GLU A O 1
ATOM 1155 N N . ARG A 1 144 ? 10.347 2.300 3.360 1.00 89.62 144 ARG A N 1
ATOM 1156 C CA . ARG A 1 144 ? 10.458 2.073 4.796 1.00 89.62 144 ARG A CA 1
ATOM 1157 C C . ARG A 1 144 ? 9.308 2.748 5.538 1.00 89.62 144 ARG A C 1
ATOM 1159 O O . ARG A 1 144 ? 8.645 2.094 6.343 1.00 89.62 144 ARG A O 1
ATOM 1166 N N . ASP A 1 145 ? 9.028 4.012 5.232 1.00 91.44 145 ASP A N 1
ATOM 1167 C CA . ASP A 1 145 ? 7.914 4.751 5.827 1.00 91.44 145 ASP A CA 1
ATOM 1168 C C . ASP A 1 145 ? 6.579 4.061 5.519 1.00 91.44 145 ASP A C 1
ATOM 1170 O O . ASP A 1 145 ? 5.789 3.797 6.423 1.00 91.44 145 ASP A O 1
ATOM 1174 N N . LEU A 1 146 ? 6.335 3.663 4.265 1.00 90.00 146 LEU A N 1
ATOM 1175 C CA . LEU A 1 146 ? 5.119 2.931 3.887 1.00 90.00 146 LEU A CA 1
ATOM 1176 C C . LEU A 1 146 ? 4.991 1.577 4.596 1.00 90.00 146 LEU A C 1
ATOM 1178 O O . LEU A 1 146 ? 3.881 1.188 4.974 1.00 90.00 146 LEU A O 1
ATOM 1182 N N . ARG A 1 147 ? 6.102 0.861 4.795 1.00 88.50 147 ARG A N 1
ATOM 1183 C CA . ARG A 1 147 ? 6.144 -0.400 5.544 1.00 88.50 147 ARG A CA 1
ATOM 1184 C C . ARG A 1 147 ? 5.779 -0.175 7.011 1.00 88.50 147 ARG A C 1
ATOM 1186 O O . ARG A 1 147 ? 4.933 -0.903 7.530 1.00 88.50 147 ARG A O 1
ATOM 1193 N N . ILE A 1 148 ? 6.348 0.846 7.652 1.00 90.31 148 ILE A N 1
ATOM 1194 C CA . ILE A 1 148 ? 6.037 1.222 9.040 1.00 90.31 148 ILE A CA 1
ATOM 1195 C C . ILE A 1 148 ? 4.564 1.622 9.174 1.00 90.31 148 ILE A C 1
ATOM 1197 O O . ILE A 1 148 ? 3.864 1.084 10.032 1.00 90.31 148 ILE A O 1
ATOM 1201 N N . LEU A 1 149 ? 4.063 2.481 8.282 1.00 90.62 149 LEU A N 1
ATOM 1202 C CA . LEU A 1 149 ? 2.662 2.910 8.272 1.00 90.62 149 LEU A CA 1
ATOM 1203 C C . LEU A 1 149 ? 1.707 1.720 8.094 1.00 90.62 149 LEU A C 1
ATOM 1205 O O . LEU A 1 149 ? 0.668 1.653 8.744 1.00 90.62 149 LEU A O 1
ATOM 1209 N N . LYS A 1 150 ? 2.058 0.732 7.260 1.00 89.19 150 LYS A N 1
ATOM 1210 C CA . LYS A 1 150 ? 1.261 -0.496 7.089 1.00 89.19 150 LYS A CA 1
ATOM 1211 C C . LYS A 1 150 ? 1.239 -1.365 8.353 1.00 89.19 150 LYS A C 1
ATOM 1213 O O . LYS A 1 150 ? 0.208 -1.962 8.673 1.00 89.19 150 LYS A O 1
ATOM 1218 N N . LEU A 1 151 ? 2.357 -1.453 9.073 1.00 88.94 151 LEU A N 1
ATOM 1219 C CA . LEU A 1 151 ? 2.415 -2.162 10.356 1.00 88.94 151 LEU A CA 1
ATOM 1220 C C . LEU A 1 151 ? 1.557 -1.458 11.414 1.00 88.94 151 LEU A C 1
ATOM 1222 O O . LEU A 1 151 ? 0.790 -2.120 12.110 1.00 88.94 151 LEU A O 1
ATOM 1226 N N . GLN A 1 152 ? 1.627 -0.128 11.486 1.00 90.44 152 GLN A N 1
ATOM 1227 C CA . GLN A 1 152 ? 0.785 0.680 12.372 1.00 90.44 152 GLN A CA 1
ATOM 1228 C C . GLN A 1 152 ? -0.705 0.534 12.040 1.00 90.44 152 GLN A C 1
ATOM 1230 O O . GLN A 1 152 ? -1.518 0.395 12.947 1.00 90.44 152 GLN A O 1
ATOM 1235 N N . GLU A 1 153 ? -1.065 0.486 10.755 1.00 89.31 153 GLU A N 1
ATOM 1236 C CA . GLU A 1 153 ? -2.446 0.271 10.301 1.00 89.31 153 GLU A CA 1
ATOM 1237 C C . GLU A 1 153 ? -2.968 -1.089 10.769 1.00 89.31 153 GLU A C 1
ATOM 1239 O O . GLU A 1 153 ? -4.056 -1.178 11.328 1.00 89.31 153 GLU A O 1
ATOM 1244 N N . THR A 1 154 ? -2.151 -2.136 10.624 1.00 89.00 154 THR A N 1
ATOM 1245 C CA . THR A 1 154 ? -2.490 -3.493 11.083 1.00 89.00 154 THR A CA 1
ATOM 1246 C C . THR A 1 154 ? -2.675 -3.541 12.603 1.00 89.00 154 THR A C 1
ATOM 1248 O O . THR A 1 154 ? -3.589 -4.199 13.102 1.00 89.00 154 THR A O 1
ATOM 1251 N N . LEU A 1 155 ? -1.828 -2.826 13.349 1.00 92.31 155 LEU A N 1
ATOM 1252 C CA . LEU A 1 155 ? -1.930 -2.726 14.803 1.00 92.31 155 LEU A CA 1
ATOM 1253 C C . LEU A 1 155 ? -3.203 -1.981 15.234 1.00 92.31 155 LEU A C 1
ATOM 1255 O O . LEU A 1 155 ? -3.919 -2.474 16.104 1.00 92.31 155 LEU A O 1
ATOM 1259 N N . LEU A 1 156 ? -3.507 -0.836 14.616 1.00 91.94 156 LEU A N 1
ATOM 1260 C CA . LEU A 1 156 ? -4.725 -0.067 14.891 1.00 91.94 156 LEU A CA 1
ATOM 1261 C C . LEU A 1 156 ? -5.983 -0.866 14.549 1.00 91.94 156 LEU A C 1
ATOM 1263 O O . LEU A 1 156 ? -6.903 -0.924 15.360 1.00 91.94 156 LEU A O 1
ATOM 1267 N N . ASP A 1 157 ? -6.015 -1.537 13.395 1.00 88.94 157 ASP A N 1
ATOM 1268 C CA . ASP A 1 157 ? -7.141 -2.387 12.999 1.00 88.94 157 ASP A CA 1
ATOM 1269 C C . ASP A 1 157 ? -7.363 -3.520 14.022 1.00 88.94 157 ASP A C 1
ATOM 1271 O O . ASP A 1 157 ? -8.503 -3.804 14.399 1.00 88.94 157 ASP A O 1
ATOM 1275 N N . SER A 1 158 ? -6.284 -4.116 14.548 1.00 92.94 158 SER A N 1
ATOM 1276 C CA . SER A 1 158 ? -6.371 -5.108 15.627 1.00 92.94 158 SER A CA 1
ATOM 1277 C C . SER A 1 158 ? -6.905 -4.513 16.935 1.00 92.94 158 SER A C 1
ATOM 1279 O O . SER A 1 158 ? -7.694 -5.166 17.617 1.00 92.94 158 SER A O 1
ATOM 1281 N N . GLN A 1 159 ? -6.491 -3.301 17.309 1.00 92.25 159 GLN A N 1
ATOM 1282 C CA . GLN A 1 159 ? -6.967 -2.633 18.527 1.00 92.25 159 GLN A CA 1
ATOM 1283 C C . GLN A 1 159 ? -8.449 -2.259 18.424 1.00 92.25 159 GLN A C 1
ATOM 1285 O O . GLN A 1 159 ? -9.205 -2.488 19.368 1.00 92.25 159 GLN A O 1
ATOM 1290 N N . ILE A 1 160 ? -8.884 -1.755 17.266 1.00 92.19 160 ILE A N 1
ATOM 1291 C CA . ILE A 1 160 ? -10.294 -1.459 16.987 1.00 92.19 160 ILE A CA 1
ATOM 1292 C C . ILE A 1 160 ? -11.128 -2.738 17.071 1.00 92.19 160 ILE A C 1
ATOM 1294 O O . ILE A 1 160 ? -12.201 -2.722 17.674 1.00 92.19 160 ILE A O 1
ATOM 1298 N N . ALA A 1 161 ? -10.645 -3.853 16.512 1.00 93.25 161 ALA A N 1
ATOM 1299 C CA . ALA A 1 161 ? -11.345 -5.134 16.577 1.00 93.25 161 ALA A CA 1
ATOM 1300 C C . ALA A 1 161 ? -11.551 -5.605 18.029 1.00 93.25 161 ALA A C 1
ATOM 1302 O O . ALA A 1 161 ? -12.677 -5.932 18.406 1.00 93.25 161 ALA A O 1
ATOM 1303 N N . LEU A 1 162 ? -10.501 -5.556 18.857 1.00 92.62 162 LEU A N 1
ATOM 1304 C CA . LEU A 1 162 ? -10.576 -5.918 20.279 1.00 92.62 162 LEU A CA 1
ATOM 1305 C C . LEU A 1 162 ? -11.523 -4.998 21.064 1.00 92.62 162 LEU A C 1
ATOM 1307 O O . LEU A 1 162 ? -12.355 -5.474 21.834 1.00 92.62 162 LEU A O 1
ATOM 1311 N N . ALA A 1 163 ? -11.442 -3.685 20.842 1.00 91.62 163 ALA A N 1
ATOM 1312 C CA . ALA A 1 163 ? -12.324 -2.724 21.501 1.00 91.62 163 ALA A CA 1
ATOM 1313 C C . ALA A 1 163 ? -13.793 -2.909 21.075 1.00 91.62 163 ALA A C 1
ATOM 1315 O O . ALA A 1 163 ? -14.704 -2.821 21.899 1.00 91.62 163 ALA A O 1
ATOM 1316 N N . THR A 1 164 ? -14.034 -3.227 19.799 1.00 93.25 164 THR A N 1
ATOM 1317 C CA . THR A 1 164 ? -15.374 -3.523 19.266 1.00 93.25 164 THR A CA 1
ATOM 1318 C C . THR A 1 164 ? -15.963 -4.777 19.909 1.00 93.25 164 THR A C 1
ATOM 1320 O O . THR A 1 164 ? -17.142 -4.792 20.272 1.00 93.25 164 THR A O 1
ATOM 1323 N N . GLU A 1 165 ? -15.146 -5.814 20.097 1.00 94.56 165 GLU A N 1
ATOM 1324 C CA . GLU A 1 165 ? -15.541 -7.023 20.818 1.00 94.56 165 GLU A CA 1
ATOM 1325 C C . GLU A 1 165 ? -15.878 -6.720 22.289 1.00 94.56 165 GLU A C 1
ATOM 1327 O O . GLU A 1 165 ? -16.917 -7.162 22.787 1.00 94.56 165 GLU A O 1
ATOM 1332 N N . GLU A 1 166 ? -15.071 -5.904 22.980 1.00 92.81 166 GLU A N 1
ATOM 1333 C CA . GLU A 1 166 ? -15.361 -5.479 24.357 1.00 92.81 166 GLU A CA 1
ATOM 1334 C C . GLU A 1 166 ? -16.693 -4.715 24.451 1.00 92.81 166 GLU A C 1
ATOM 1336 O O . GLU A 1 166 ? -17.520 -5.019 25.316 1.00 92.81 166 GLU A O 1
ATOM 1341 N N . VAL A 1 167 ? -16.953 -3.775 23.538 1.00 93.12 167 VAL A N 1
ATOM 1342 C CA . VAL A 1 167 ? -18.224 -3.033 23.479 1.00 93.12 167 VAL A CA 1
ATOM 1343 C C . VAL A 1 167 ? -19.410 -3.972 23.250 1.00 93.12 167 VAL A C 1
ATOM 1345 O O . VAL A 1 167 ? -20.439 -3.828 23.917 1.00 93.12 167 VAL A O 1
ATOM 1348 N N . ALA A 1 168 ? -19.280 -4.959 22.358 1.00 92.69 168 ALA A N 1
ATOM 1349 C CA . ALA A 1 168 ? -20.325 -5.953 22.119 1.00 92.69 168 ALA A CA 1
ATOM 1350 C C . ALA A 1 168 ? -20.614 -6.798 23.375 1.00 92.69 168 ALA A C 1
ATOM 1352 O O . ALA A 1 168 ? -21.779 -7.000 23.738 1.00 92.69 168 ALA A O 1
ATOM 1353 N N . ASN A 1 169 ? -19.566 -7.224 24.084 1.00 93.50 169 ASN A N 1
ATOM 1354 C CA . ASN A 1 169 ? -19.680 -7.981 25.331 1.00 93.50 169 ASN A CA 1
ATOM 1355 C C . ASN A 1 169 ? -20.341 -7.156 26.447 1.00 93.50 169 ASN A C 1
ATOM 1357 O O . ASN A 1 169 ? -21.291 -7.619 27.085 1.00 93.50 169 ASN A O 1
ATOM 1361 N N . LEU A 1 170 ? -19.901 -5.912 26.655 1.00 91.62 170 LEU A N 1
ATOM 1362 C CA . LEU A 1 170 ? -20.469 -5.007 27.661 1.00 91.62 170 LEU A CA 1
ATOM 1363 C C . LEU A 1 170 ? -21.932 -4.664 27.357 1.00 91.62 170 LEU A C 1
ATOM 1365 O O . LEU A 1 170 ? -22.766 -4.656 28.265 1.00 91.62 170 LEU A O 1
ATOM 1369 N N . ARG A 1 171 ? -22.280 -4.460 26.081 1.00 91.50 171 ARG A N 1
ATOM 1370 C CA . ARG A 1 171 ? -23.669 -4.263 25.651 1.00 91.50 171 ARG A CA 1
ATOM 1371 C C . ARG A 1 171 ? -24.547 -5.460 26.010 1.00 91.50 171 ARG A C 1
ATOM 1373 O O . ARG A 1 171 ? -25.626 -5.273 26.570 1.00 91.50 171 ARG A O 1
ATOM 1380 N N . SER A 1 172 ? -24.072 -6.677 25.745 1.00 91.44 172 SER A N 1
ATOM 1381 C CA . SER A 1 172 ? -24.779 -7.910 26.111 1.00 91.44 172 SER A CA 1
ATOM 1382 C C . SER A 1 172 ? -25.024 -7.996 27.623 1.00 91.44 172 SER A C 1
ATOM 1384 O O . SER A 1 172 ? -26.141 -8.293 28.048 1.00 91.44 172 SER A O 1
ATOM 1386 N N . LEU A 1 173 ? -24.032 -7.647 28.453 1.00 88.88 173 LEU A N 1
ATOM 1387 C CA . LEU A 1 173 ? -24.180 -7.618 29.916 1.00 88.88 173 LEU A CA 1
ATOM 1388 C C . LEU A 1 173 ? -25.241 -6.603 30.380 1.00 88.88 173 LEU A C 1
ATOM 1390 O O . LEU A 1 173 ? -26.066 -6.920 31.243 1.00 88.88 173 LEU A O 1
ATOM 1394 N N . ILE A 1 174 ? -25.275 -5.408 29.781 1.00 86.44 174 ILE A N 1
ATOM 1395 C CA . ILE A 1 174 ? -26.289 -4.379 30.072 1.00 86.44 174 ILE A CA 1
ATOM 1396 C C . ILE A 1 174 ? -27.696 -4.865 29.671 1.00 86.44 174 ILE A C 1
ATOM 1398 O O . ILE A 1 174 ? -28.666 -4.694 30.423 1.00 86.44 174 ILE A O 1
ATOM 1402 N N . GLU A 1 175 ? -27.826 -5.512 28.510 1.00 87.06 175 GLU A N 1
ATOM 1403 C CA . GLU A 1 175 ? -29.091 -6.066 28.009 1.00 87.06 175 GLU A CA 1
ATOM 1404 C C . GLU A 1 175 ? -29.594 -7.249 28.865 1.00 87.06 175 GLU A C 1
ATOM 1406 O O . GLU A 1 175 ? -30.781 -7.337 29.194 1.00 87.06 175 GLU A O 1
ATOM 1411 N N . GLN A 1 176 ? -28.704 -8.137 29.313 1.00 83.31 176 GLN A N 1
ATOM 1412 C CA . GLN A 1 176 ? -29.052 -9.238 30.221 1.00 83.31 176 GLN A CA 1
ATOM 1413 C C . GLN A 1 176 ? -29.477 -8.724 31.604 1.00 83.31 176 GLN A C 1
ATOM 1415 O O . GLN A 1 176 ? -30.485 -9.178 32.163 1.00 83.31 176 GLN A O 1
ATOM 1420 N N . GLY A 1 177 ? -28.764 -7.728 32.141 1.00 74.06 177 GLY A N 1
ATOM 1421 C CA . GLY A 1 177 ? -29.109 -7.083 33.408 1.00 74.06 177 GLY A CA 1
ATOM 1422 C C . GLY A 1 177 ? -30.464 -6.365 33.375 1.00 74.06 177 GLY A C 1
ATOM 1423 O O . GLY A 1 177 ? -31.182 -6.333 34.378 1.00 74.06 177 GLY A O 1
ATOM 1424 N N . SER A 1 178 ? -30.864 -5.827 32.220 1.00 72.88 178 SER A N 1
ATOM 1425 C CA . SER A 1 178 ? -32.168 -5.174 32.039 1.00 72.88 178 SER A CA 1
ATOM 1426 C C . SER A 1 178 ? -33.326 -6.172 31.880 1.00 72.88 178 SER A C 1
ATOM 1428 O O . SER A 1 178 ? -34.362 -5.990 32.527 1.00 72.88 178 SER A O 1
ATOM 1430 N N . ARG A 1 179 ? -33.145 -7.274 31.136 1.00 69.94 179 ARG A N 1
ATOM 1431 C CA . ARG A 1 179 ? -34.148 -8.359 31.014 1.00 69.94 179 ARG A CA 1
ATOM 1432 C C . ARG A 1 179 ? -34.409 -9.088 32.339 1.00 69.94 179 ARG A C 1
ATOM 1434 O O . ARG A 1 179 ? -35.558 -9.384 32.678 1.00 69.94 179 ARG A O 1
ATOM 1441 N N . SER A 1 180 ? -33.358 -9.317 33.127 1.00 62.19 180 SER A N 1
ATOM 1442 C CA . SER A 1 180 ? -33.458 -9.976 34.440 1.00 62.19 180 SER A CA 1
ATOM 1443 C C . SER A 1 180 ? -34.285 -9.152 35.436 1.00 62.19 180 SER A C 1
ATOM 1445 O O . SER A 1 180 ? -35.059 -9.704 36.218 1.00 62.19 180 SER A O 1
ATOM 1447 N N . ARG A 1 181 ? -34.208 -7.815 35.357 1.00 58.84 181 ARG A N 1
ATOM 1448 C CA . ARG A 1 181 ? -35.017 -6.898 36.179 1.00 58.84 181 ARG A CA 1
ATOM 1449 C C . ARG A 1 181 ? -36.488 -6.854 35.768 1.00 58.84 181 ARG A C 1
ATOM 1451 O O . ARG A 1 181 ? -37.334 -6.771 36.651 1.00 58.84 181 ARG A O 1
ATOM 1458 N N . GLN A 1 182 ? -36.812 -6.945 34.476 1.00 58.34 182 GLN A N 1
ATOM 1459 C CA . GLN A 1 182 ? -38.211 -7.044 34.025 1.00 58.34 182 GLN A CA 1
ATOM 1460 C C . GLN A 1 182 ? -38.879 -8.330 34.533 1.00 58.34 182 GLN A C 1
ATOM 1462 O O . GLN A 1 182 ? -40.026 -8.293 34.973 1.00 58.34 182 GLN A O 1
ATOM 1467 N N . SER A 1 183 ? -38.130 -9.436 34.576 1.00 55.78 183 SER A N 1
ATOM 1468 C CA . SER A 1 183 ? -38.610 -10.713 35.125 1.00 55.78 183 SER A CA 1
ATOM 1469 C C . SER A 1 183 ? -38.710 -10.693 36.661 1.00 55.78 183 SER A C 1
ATOM 1471 O O . SER A 1 183 ? -39.665 -11.220 37.224 1.00 55.78 183 SER A O 1
ATOM 1473 N N . GLN A 1 184 ? -37.783 -10.025 37.363 1.00 52.12 184 GLN A N 1
ATOM 1474 C CA . GLN A 1 184 ? -37.827 -9.879 38.829 1.00 52.12 184 GLN A CA 1
ATOM 1475 C C . GLN A 1 184 ? -38.825 -8.828 39.330 1.00 52.12 184 GLN A C 1
ATOM 1477 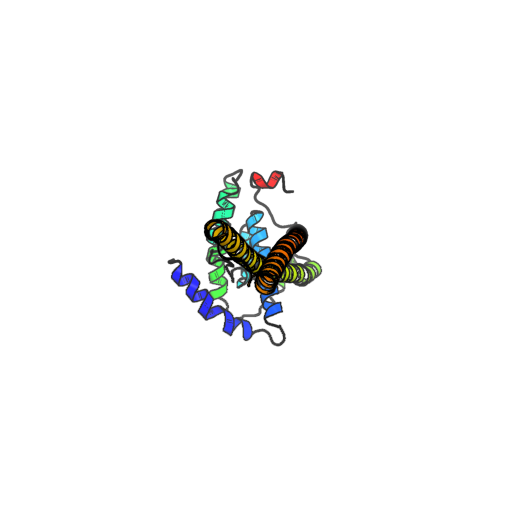O O . GLN A 1 184 ? -39.278 -8.916 40.471 1.00 52.12 184 GLN A O 1
ATOM 1482 N N . MET A 1 185 ? -39.231 -7.862 38.501 1.00 50.41 185 MET A N 1
ATOM 1483 C CA . MET A 1 185 ? -40.312 -6.934 38.846 1.00 50.41 185 MET A CA 1
ATOM 1484 C C . MET A 1 185 ? -41.670 -7.639 38.999 1.00 50.41 185 MET A C 1
ATOM 1486 O O . MET A 1 185 ? -42.533 -7.131 39.710 1.00 50.41 185 MET A O 1
ATOM 1490 N N . HIS A 1 186 ? -41.838 -8.829 38.412 1.00 49.75 186 HIS A N 1
ATOM 1491 C CA . HIS A 1 186 ? -42.981 -9.711 38.672 1.00 49.75 186 HIS A CA 1
ATOM 1492 C C . HIS A 1 186 ? -42.919 -10.413 40.042 1.00 49.75 186 HIS A C 1
ATOM 1494 O O . HIS A 1 186 ? -43.922 -10.953 40.497 1.00 49.75 186 HIS A O 1
ATOM 1500 N N . LEU A 1 187 ? -41.783 -10.359 40.747 1.00 49.66 187 LEU A N 1
ATOM 1501 C CA . LEU A 1 187 ? -41.573 -10.978 42.061 1.00 49.66 187 LEU A CA 1
ATOM 1502 C C . LEU A 1 187 ? -41.479 -9.939 43.195 1.00 49.66 187 LEU A C 1
ATOM 1504 O O . LEU A 1 187 ? -40.781 -10.126 44.192 1.00 49.66 187 LEU A O 1
ATOM 1508 N N . HIS A 1 188 ? -42.183 -8.813 43.065 1.00 45.62 188 HIS A N 1
ATOM 1509 C CA . HIS A 1 188 ? -42.044 -7.669 43.972 1.00 45.62 188 HIS A CA 1
ATOM 1510 C C . HIS A 1 188 ? -42.734 -7.822 45.350 1.00 45.62 188 HIS A C 1
ATOM 1512 O O . HIS A 1 188 ? -42.944 -6.826 46.049 1.00 45.62 188 HIS A O 1
ATOM 1518 N N . LEU A 1 189 ? -43.038 -9.050 45.788 1.00 46.50 189 LEU A N 1
ATOM 1519 C CA . LEU A 1 189 ? -43.735 -9.328 47.052 1.00 46.50 189 LEU A CA 1
ATOM 1520 C C . LEU A 1 189 ? -42.856 -9.777 48.232 1.00 46.50 189 LEU A C 1
ATOM 1522 O O . LEU A 1 189 ? -43.396 -9.989 49.312 1.00 46.50 189 LEU A O 1
ATOM 1526 N N . LEU A 1 190 ? -41.525 -9.834 48.115 1.00 47.94 190 LEU A N 1
ATOM 1527 C CA . LEU A 1 190 ? -40.657 -10.125 49.269 1.00 47.94 190 LEU A CA 1
ATOM 1528 C C . LEU A 1 190 ? -39.706 -8.964 49.583 1.00 47.94 190 LEU A C 1
ATOM 1530 O O . LEU A 1 190 ? -38.685 -8.720 48.943 1.00 47.94 190 LEU A O 1
ATOM 1534 N N . LYS A 1 191 ? -40.135 -8.192 50.584 1.00 53.31 191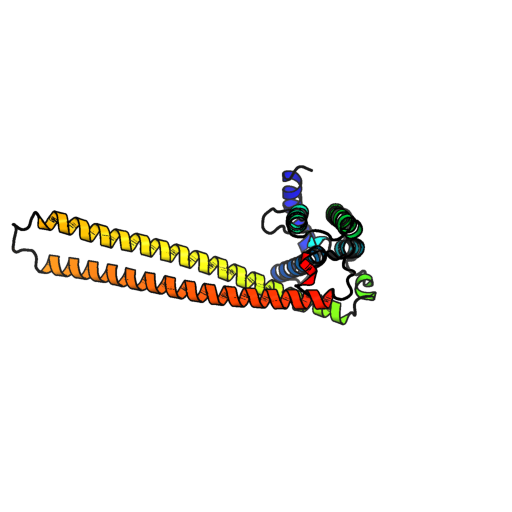 LYS A N 1
ATOM 1535 C CA . LYS A 1 191 ? -39.495 -7.007 51.154 1.00 53.31 191 LYS A CA 1
ATOM 1536 C C . LYS A 1 191 ? -38.377 -7.371 52.153 1.00 53.31 191 LYS A C 1
ATOM 1538 O O . LYS A 1 191 ? -38.439 -8.383 52.835 1.00 53.31 191 LYS A O 1
ATOM 1543 N N . LEU A 1 192 ? -37.460 -6.408 52.318 1.00 47.84 192 LEU A N 1
ATOM 1544 C CA . LEU A 1 192 ? -36.706 -6.045 53.540 1.00 47.84 192 LEU A CA 1
ATOM 1545 C C . LEU A 1 192 ? -35.279 -6.563 53.813 1.00 47.84 192 LEU A C 1
ATOM 1547 O O . LEU A 1 192 ? -34.628 -5.966 54.663 1.00 47.84 192 LEU A O 1
ATOM 1551 N N . GLN A 1 193 ? -34.685 -7.463 53.022 1.00 48.91 193 GLN A N 1
ATOM 1552 C CA . GLN A 1 193 ? -33.212 -7.667 53.054 1.00 48.91 193 GLN A CA 1
ATOM 1553 C C . GLN A 1 193 ? -32.441 -6.813 52.015 1.00 48.91 193 GLN A C 1
ATOM 1555 O O . GLN A 1 193 ? -31.213 -6.774 51.979 1.00 48.91 193 GLN A O 1
ATOM 1560 N N . CYS A 1 194 ? -33.160 -6.037 51.199 1.00 52.94 194 CYS A N 1
ATOM 1561 C CA . CYS A 1 194 ? -32.681 -5.492 49.925 1.00 52.94 194 CYS A CA 1
ATOM 1562 C C . CYS A 1 194 ? -32.095 -4.065 49.943 1.00 52.94 194 CYS A C 1
ATOM 1564 O O . CYS A 1 194 ? -32.179 -3.399 48.918 1.00 52.94 194 CYS A O 1
ATOM 1566 N N . ARG A 1 195 ? -31.539 -3.527 51.039 1.00 51.34 195 ARG A N 1
ATOM 1567 C CA . ARG A 1 195 ? -30.854 -2.208 50.954 1.00 51.34 195 ARG A CA 1
ATOM 1568 C C . ARG A 1 195 ? -29.395 -2.335 50.507 1.00 51.34 195 ARG A C 1
ATOM 1570 O O . ARG A 1 195 ? -29.037 -1.713 49.517 1.00 51.34 195 ARG A O 1
ATOM 1577 N N . LYS A 1 196 ? -28.602 -3.206 51.145 1.00 51.09 196 LYS A N 1
ATOM 1578 C CA . LYS A 1 196 ? -27.187 -3.439 50.777 1.00 51.09 196 LYS A CA 1
ATOM 1579 C C . LYS A 1 196 ? -27.013 -4.205 49.456 1.00 51.09 196 LYS A C 1
ATOM 1581 O O . LYS A 1 196 ? -26.134 -3.887 48.670 1.00 51.09 196 LYS A O 1
ATOM 1586 N N . ALA A 1 197 ? -27.885 -5.177 49.178 1.00 55.22 197 ALA A N 1
ATOM 1587 C CA . ALA A 1 197 ? -27.856 -5.912 47.908 1.00 55.22 197 ALA A CA 1
ATOM 1588 C C . ALA A 1 197 ? -28.297 -5.044 46.712 1.00 55.22 197 ALA A C 1
ATOM 1590 O O . ALA A 1 197 ? -27.801 -5.221 45.604 1.00 55.22 197 ALA A O 1
ATOM 1591 N N . LYS A 1 198 ? -29.198 -4.069 46.929 1.00 59.75 198 LYS A N 1
ATOM 1592 C CA . LYS A 1 198 ? -29.568 -3.107 45.881 1.00 59.75 198 LYS A CA 1
ATOM 1593 C C . LYS A 1 198 ? -28.418 -2.156 45.568 1.00 59.75 198 LYS A C 1
ATOM 1595 O O . LYS A 1 198 ? -28.160 -1.957 44.391 1.00 59.75 198 LYS A O 1
ATOM 1600 N N . THR A 1 199 ? -27.725 -1.601 46.567 1.00 62.50 199 THR A N 1
ATOM 1601 C CA . THR A 1 199 ? -26.594 -0.685 46.318 1.00 62.50 199 THR A CA 1
ATOM 1602 C C . THR A 1 199 ? -25.476 -1.366 45.529 1.00 62.50 199 THR A C 1
ATOM 1604 O O . THR A 1 199 ? -25.064 -0.819 44.514 1.00 62.50 199 THR A O 1
ATOM 1607 N N . HIS A 1 200 ? -25.110 -2.604 45.880 1.00 66.94 200 HIS A N 1
ATOM 1608 C CA . HIS A 1 200 ? -24.096 -3.374 45.146 1.00 66.94 200 HIS A CA 1
ATOM 1609 C C . HIS A 1 200 ? -24.476 -3.600 43.672 1.00 66.94 200 HIS A C 1
ATOM 1611 O O . HIS A 1 200 ? -23.696 -3.318 42.772 1.00 66.94 200 HIS A O 1
ATOM 1617 N N . ALA A 1 201 ? -25.720 -4.009 43.399 1.00 68.44 201 ALA A N 1
ATOM 1618 C CA . ALA A 1 201 ? -26.195 -4.230 42.029 1.00 68.44 201 ALA A CA 1
ATOM 1619 C C . ALA A 1 201 ? -26.365 -2.931 41.207 1.00 68.44 201 ALA A C 1
ATOM 1621 O O . ALA A 1 201 ? -26.440 -2.975 39.976 1.00 68.44 201 ALA A O 1
ATOM 1622 N N . PHE A 1 202 ? -26.503 -1.771 41.860 1.00 72.12 202 PHE A N 1
ATOM 1623 C CA . PHE A 1 202 ? -26.462 -0.466 41.191 1.00 72.12 202 PHE A CA 1
ATOM 1624 C C . PHE A 1 202 ? -25.021 -0.043 40.887 1.00 72.12 202 PHE A C 1
ATOM 1626 O O . PHE A 1 202 ? -24.768 0.434 39.785 1.00 72.12 202 PHE A O 1
ATOM 1633 N N . GLU A 1 203 ? -24.088 -0.270 41.811 1.00 78.12 203 GLU A N 1
ATOM 1634 C CA . GLU A 1 203 ? -22.657 0.001 41.630 1.00 78.12 203 GLU A CA 1
ATOM 1635 C C . GLU A 1 203 ? -22.045 -0.876 40.526 1.00 78.12 203 GLU A C 1
ATOM 1637 O O . GLU A 1 203 ? -21.385 -0.364 39.624 1.00 78.12 203 GLU A O 1
ATOM 1642 N N . GLU A 1 204 ? -22.336 -2.178 40.507 1.00 79.81 204 GLU A N 1
ATOM 1643 C CA . GLU A 1 204 ? -21.903 -3.091 39.436 1.00 79.81 204 GLU A CA 1
ATOM 1644 C C . GLU A 1 204 ? -22.446 -2.673 38.065 1.00 79.81 204 GLU A C 1
ATOM 1646 O O . GLU A 1 204 ? -21.747 -2.722 37.057 1.00 79.81 204 GLU A O 1
ATOM 1651 N N . ARG A 1 205 ? -23.691 -2.197 38.005 1.00 79.31 205 ARG A N 1
ATOM 1652 C CA . ARG A 1 205 ? -24.259 -1.707 36.748 1.00 79.31 205 ARG A CA 1
ATOM 1653 C C . ARG A 1 205 ? -23.604 -0.402 36.303 1.00 79.31 205 ARG A C 1
ATOM 1655 O O . ARG A 1 205 ? -23.263 -0.278 35.132 1.00 79.31 205 ARG A O 1
ATOM 1662 N N . ALA A 1 206 ? -23.418 0.544 37.220 1.00 83.75 206 ALA A N 1
ATOM 1663 C CA . ALA A 1 206 ? -22.763 1.811 36.922 1.00 83.75 206 ALA A CA 1
ATOM 1664 C C . ALA A 1 206 ? -21.316 1.596 36.454 1.00 83.75 206 ALA A C 1
ATOM 1666 O O . ALA A 1 206 ? -20.864 2.271 35.536 1.00 83.75 206 ALA A O 1
ATOM 1667 N N . THR A 1 207 ? -20.596 0.621 37.021 1.00 87.75 207 THR A N 1
ATOM 1668 C CA . THR A 1 207 ? -19.243 0.280 36.554 1.00 87.75 207 THR A CA 1
ATOM 1669 C C . THR A 1 207 ? -19.255 -0.315 35.145 1.00 87.75 207 THR A C 1
ATOM 1671 O O . THR A 1 207 ? -18.438 0.097 34.324 1.00 87.75 207 THR A O 1
ATOM 1674 N N . VAL A 1 208 ? -20.194 -1.210 34.818 1.00 88.25 208 VAL A N 1
ATOM 1675 C CA . VAL A 1 208 ? -20.345 -1.756 33.455 1.00 88.25 208 VAL A CA 1
ATOM 1676 C C . VAL A 1 208 ? -20.749 -0.670 32.450 1.00 88.25 208 VAL A C 1
ATOM 1678 O O . VAL A 1 208 ? -20.168 -0.606 31.370 1.00 88.25 208 VAL A O 1
ATOM 1681 N N . GLU A 1 209 ? -21.690 0.212 32.796 1.00 87.81 209 GLU A N 1
ATOM 1682 C CA . GLU A 1 209 ? -22.112 1.337 31.944 1.00 87.81 209 GLU A CA 1
ATOM 1683 C C . GLU A 1 209 ? -20.967 2.343 31.726 1.00 87.81 209 GLU A C 1
ATOM 1685 O O . GLU A 1 209 ? -20.735 2.772 30.595 1.00 87.81 209 GLU A O 1
ATOM 1690 N N . ASN A 1 210 ? -20.184 2.649 32.767 1.00 91.44 210 ASN A N 1
ATOM 1691 C CA . ASN A 1 210 ? -18.991 3.492 32.649 1.00 91.44 210 ASN A CA 1
ATOM 1692 C C . ASN A 1 210 ? -17.918 2.845 31.765 1.00 91.44 210 ASN A C 1
ATOM 1694 O O . ASN A 1 210 ? -17.333 3.523 30.923 1.00 91.44 210 ASN A O 1
ATOM 1698 N N . ARG A 1 211 ? -17.674 1.534 31.911 1.00 91.25 211 ARG A N 1
ATOM 1699 C CA . ARG A 1 211 ? -16.747 0.793 31.038 1.00 91.25 211 ARG A CA 1
ATOM 1700 C C . ARG A 1 211 ? -17.228 0.767 29.593 1.00 91.25 211 ARG A C 1
ATOM 1702 O O . ARG A 1 211 ? -16.419 0.944 28.692 1.00 91.25 211 ARG A O 1
ATOM 1709 N N . PHE A 1 212 ? -18.529 0.598 29.369 1.00 92.81 212 PHE A N 1
ATOM 1710 C CA . PHE A 1 212 ? -19.124 0.632 28.033 1.00 92.81 212 PHE A CA 1
ATOM 1711 C C . PHE A 1 212 ? -18.930 2.001 27.373 1.00 92.81 212 PHE A C 1
ATOM 1713 O O . PHE A 1 212 ? -18.496 2.078 26.222 1.00 92.81 212 PHE A O 1
ATOM 1720 N N . ALA A 1 213 ? -19.190 3.083 28.113 1.00 91.31 213 ALA A N 1
ATOM 1721 C CA . ALA A 1 213 ? -18.955 4.440 27.636 1.00 91.31 213 ALA A CA 1
ATOM 1722 C C . ALA A 1 213 ? -17.467 4.683 27.333 1.00 91.31 213 ALA A C 1
ATOM 1724 O O . ALA A 1 213 ? -17.138 5.185 26.260 1.00 91.31 213 ALA A O 1
ATOM 1725 N N . ALA A 1 214 ? -16.566 4.265 28.228 1.00 92.75 214 ALA A N 1
ATOM 1726 C CA . ALA A 1 214 ? -15.123 4.395 28.036 1.00 92.75 214 ALA A CA 1
ATOM 1727 C C . ALA A 1 214 ? -14.619 3.616 26.808 1.00 92.75 214 ALA A C 1
ATOM 1729 O O . ALA A 1 214 ? -13.881 4.172 26.000 1.00 92.75 214 ALA A O 1
ATOM 1730 N N . ALA A 1 215 ? -15.059 2.369 26.620 1.00 91.12 215 ALA A N 1
ATOM 1731 C CA . ALA A 1 215 ? -14.686 1.552 25.465 1.00 91.12 215 ALA A CA 1
ATOM 1732 C C . ALA A 1 215 ? -15.224 2.139 24.147 1.00 91.12 215 ALA A C 1
ATOM 1734 O O . ALA A 1 215 ? -14.518 2.168 23.142 1.00 91.12 215 ALA A O 1
ATOM 1735 N N . THR A 1 216 ? -16.440 2.693 24.155 1.00 93.31 216 THR A N 1
ATOM 1736 C CA . THR A 1 216 ? -17.016 3.375 22.981 1.00 93.31 216 THR A CA 1
ATOM 1737 C C . THR A 1 216 ? -16.222 4.636 22.609 1.00 93.31 216 THR A C 1
ATOM 1739 O O . THR A 1 216 ? -15.971 4.896 21.428 1.00 93.31 216 THR A O 1
ATOM 1742 N N . LEU A 1 217 ? -15.781 5.409 23.609 1.00 94.00 217 LEU A N 1
ATOM 1743 C CA . LEU A 1 217 ? -14.897 6.560 23.400 1.00 94.00 217 LEU A CA 1
ATOM 1744 C C . LEU A 1 217 ? -13.520 6.129 22.878 1.00 94.00 217 LEU A C 1
ATOM 1746 O O . LEU A 1 217 ? -12.990 6.774 21.977 1.00 94.00 217 LEU A O 1
ATOM 1750 N N . ALA A 1 218 ? -12.971 5.020 23.383 1.00 93.31 218 ALA A N 1
ATOM 1751 C CA . ALA A 1 218 ? -11.704 4.471 22.908 1.00 93.31 218 ALA A CA 1
ATOM 1752 C C . ALA A 1 218 ? -11.772 4.066 21.425 1.00 93.31 218 ALA A C 1
ATOM 1754 O O . ALA A 1 218 ? -10.878 4.432 20.669 1.00 93.31 218 ALA A O 1
ATOM 1755 N N . ILE A 1 219 ? -12.851 3.404 20.979 1.00 93.69 219 ILE A N 1
ATOM 1756 C CA . ILE A 1 219 ? -13.067 3.112 19.548 1.00 93.69 219 ILE A CA 1
ATOM 1757 C C . ILE A 1 219 ? -13.074 4.405 18.732 1.00 93.69 219 ILE A C 1
ATOM 1759 O O . ILE A 1 219 ? -12.388 4.489 17.719 1.00 93.69 219 ILE A O 1
ATOM 1763 N N . SER A 1 220 ? -13.808 5.422 19.191 1.00 94.69 220 SER A N 1
ATOM 1764 C CA . SER A 1 220 ? -13.906 6.702 18.476 1.00 94.69 220 SER A CA 1
ATOM 1765 C C . SER A 1 220 ? -12.534 7.373 18.317 1.00 94.69 220 SER A C 1
ATOM 1767 O O . SER A 1 220 ? -12.220 7.873 17.240 1.00 94.69 220 SER A O 1
ATOM 1769 N N . SER A 1 221 ? -11.697 7.328 19.362 1.00 95.94 221 SER A N 1
ATOM 1770 C CA . SER A 1 221 ? -10.312 7.818 19.320 1.00 95.94 221 SER A CA 1
ATOM 1771 C C . SER A 1 221 ? -9.447 7.013 18.345 1.00 95.94 221 SER A C 1
ATOM 1773 O O . SER A 1 221 ? -8.748 7.594 17.522 1.00 95.94 221 SER A O 1
ATOM 1775 N N . LEU A 1 222 ? -9.522 5.678 18.385 1.00 94.81 222 LEU A N 1
ATOM 1776 C CA . LEU A 1 222 ? -8.753 4.808 17.488 1.00 94.81 222 LEU A CA 1
ATOM 1777 C C . LEU A 1 222 ? -9.155 4.990 16.015 1.00 94.81 222 LEU A C 1
ATOM 1779 O O . LEU A 1 222 ? -8.317 4.907 15.118 1.00 94.81 222 LEU A O 1
ATOM 1783 N N . GLU A 1 223 ? -10.433 5.253 15.739 1.00 94.19 223 GLU A N 1
ATOM 1784 C CA . GLU A 1 223 ? -10.908 5.575 14.392 1.00 94.19 223 GLU A CA 1
ATOM 1785 C C . GLU A 1 223 ? -10.389 6.930 13.890 1.00 94.19 223 GLU A C 1
ATOM 1787 O O . GLU A 1 223 ? -10.175 7.095 12.685 1.00 94.19 223 GLU A O 1
ATOM 1792 N N . GLU A 1 224 ? -10.184 7.900 14.783 1.00 95.94 224 GLU A N 1
ATOM 1793 C CA . GLU A 1 224 ? -9.545 9.175 14.450 1.00 95.94 224 GLU A CA 1
ATOM 1794 C C . GLU A 1 224 ? -8.064 8.971 14.109 1.00 95.94 224 GLU A C 1
ATOM 1796 O O . GLU A 1 224 ? -7.628 9.390 13.032 1.00 95.94 224 GLU A O 1
ATOM 1801 N N . ASP A 1 225 ? -7.333 8.212 14.928 1.00 94.12 225 ASP A N 1
ATOM 1802 C CA . ASP A 1 225 ? -5.939 7.836 14.660 1.00 94.12 225 ASP A CA 1
ATOM 1803 C C . ASP A 1 225 ? -5.803 7.091 13.325 1.00 94.12 225 ASP A C 1
ATOM 1805 O O . ASP A 1 225 ? -4.915 7.379 12.518 1.00 94.12 225 ASP A O 1
ATOM 1809 N N . ARG A 1 226 ? -6.742 6.185 13.020 1.00 92.88 226 ARG A N 1
ATOM 1810 C CA . ARG A 1 226 ? -6.790 5.476 11.735 1.00 92.88 226 ARG A CA 1
ATOM 1811 C C . ARG A 1 226 ? -6.945 6.435 10.553 1.00 92.88 226 ARG A C 1
ATOM 1813 O O . ARG A 1 226 ? -6.305 6.237 9.520 1.00 92.88 226 ARG A O 1
ATOM 1820 N N . LYS A 1 227 ? -7.775 7.477 10.672 1.00 94.44 227 LYS A N 1
ATOM 1821 C CA . LYS A 1 227 ? -7.949 8.494 9.614 1.00 94.44 227 LYS A CA 1
ATOM 1822 C C . LYS A 1 227 ? -6.691 9.339 9.424 1.00 94.44 227 LYS A C 1
ATOM 1824 O O . LYS A 1 227 ? -6.333 9.645 8.282 1.00 94.44 227 LYS A O 1
ATOM 1829 N N . LEU A 1 228 ? -6.016 9.702 10.515 1.00 95.19 228 LEU A N 1
ATOM 1830 C CA . LEU A 1 228 ? -4.736 10.411 10.460 1.00 95.19 228 LEU A CA 1
ATOM 1831 C C . LEU A 1 228 ? -3.684 9.558 9.743 1.00 95.19 228 LEU A C 1
ATOM 1833 O O . LEU A 1 228 ? -3.094 10.015 8.762 1.00 95.19 228 LEU A O 1
ATOM 1837 N N . LEU A 1 229 ? -3.558 8.286 10.127 1.00 94.50 229 LEU A N 1
ATOM 1838 C CA . LEU A 1 229 ? -2.634 7.341 9.504 1.00 94.50 229 LEU A CA 1
ATOM 1839 C C . LEU A 1 229 ? -2.926 7.133 8.007 1.00 94.50 229 LEU A C 1
ATOM 1841 O O . LEU A 1 229 ? -2.014 7.106 7.180 1.00 94.50 229 LEU A O 1
ATOM 1845 N N . GLN A 1 230 ? -4.202 7.037 7.618 1.00 92.81 230 GLN A N 1
ATOM 1846 C CA . GLN A 1 230 ? -4.600 6.954 6.206 1.00 92.81 230 GLN A CA 1
ATOM 1847 C C . GLN A 1 230 ? -4.202 8.206 5.413 1.00 92.81 230 GLN A C 1
ATOM 1849 O O . GLN A 1 230 ? -3.801 8.101 4.250 1.00 92.81 230 GLN A O 1
ATOM 1854 N N . THR A 1 231 ? -4.289 9.384 6.031 1.00 94.62 231 THR A N 1
ATOM 1855 C CA . THR A 1 231 ? -3.889 10.658 5.417 1.00 94.62 231 THR A CA 1
ATOM 1856 C C . THR A 1 231 ? -2.375 10.730 5.225 1.00 94.62 231 THR A C 1
ATOM 1858 O O . THR A 1 231 ? -1.902 11.131 4.156 1.00 94.62 231 THR A O 1
ATOM 1861 N N . GLU A 1 232 ? -1.611 10.288 6.221 1.00 94.81 232 GLU A N 1
ATOM 1862 C CA . GLU A 1 232 ? -0.154 10.193 6.153 1.00 94.81 232 GLU A CA 1
ATOM 1863 C C . GLU A 1 232 ? 0.282 9.213 5.058 1.00 94.81 232 GLU A C 1
ATOM 1865 O O . GLU A 1 232 ? 0.989 9.598 4.127 1.00 94.81 232 GLU A O 1
ATOM 1870 N N . LYS A 1 233 ? -0.268 7.995 5.057 1.00 92.25 233 LYS A N 1
ATOM 1871 C CA . LYS A 1 233 ? -0.033 6.984 4.015 1.00 92.25 233 LYS A CA 1
ATOM 1872 C C . LYS A 1 233 ? -0.355 7.501 2.615 1.00 92.25 233 LYS A C 1
ATOM 1874 O O . LYS A 1 233 ? 0.425 7.296 1.684 1.00 92.25 233 LYS A O 1
ATOM 1879 N N . ALA A 1 234 ? -1.478 8.199 2.441 1.00 91.62 234 ALA A N 1
ATOM 1880 C CA . ALA A 1 234 ? -1.829 8.810 1.160 1.00 91.62 234 ALA A CA 1
ATOM 1881 C C . ALA A 1 234 ? -0.810 9.879 0.729 1.00 91.62 234 ALA A C 1
ATOM 1883 O O . ALA A 1 234 ? -0.500 9.993 -0.459 1.00 91.62 234 ALA A O 1
ATOM 1884 N N . THR A 1 235 ? -0.272 10.645 1.677 1.00 93.38 235 THR A N 1
ATOM 1885 C CA . THR A 1 235 ? 0.752 11.667 1.426 1.00 93.38 235 THR A CA 1
ATOM 1886 C C . THR A 1 235 ? 2.080 11.030 1.022 1.00 93.38 235 THR A C 1
ATOM 1888 O O . THR A 1 235 ? 2.631 11.399 -0.016 1.00 93.38 235 THR A O 1
ATOM 1891 N N . THR A 1 236 ? 2.540 10.009 1.745 1.00 91.69 236 THR A N 1
ATOM 1892 C CA . THR A 1 236 ? 3.762 9.257 1.417 1.00 91.69 236 THR A CA 1
ATOM 1893 C C . THR A 1 236 ? 3.657 8.591 0.043 1.00 91.69 236 THR A C 1
ATOM 1895 O O . THR A 1 236 ? 4.571 8.705 -0.774 1.00 91.69 236 THR A O 1
ATOM 1898 N N . LEU A 1 237 ? 2.502 8.002 -0.293 1.00 89.56 237 LEU A N 1
ATOM 1899 C CA . LEU A 1 237 ? 2.244 7.453 -1.631 1.00 89.56 237 LEU A CA 1
ATOM 1900 C C . LEU A 1 237 ? 2.292 8.525 -2.732 1.00 89.56 237 LEU A C 1
ATOM 1902 O O . LEU A 1 237 ? 2.789 8.261 -3.829 1.00 89.56 237 LEU A O 1
ATOM 1906 N N . ARG A 1 238 ? 1.790 9.741 -2.474 1.00 89.19 238 ARG A N 1
ATOM 1907 C CA . ARG A 1 238 ? 1.886 10.859 -3.432 1.00 89.19 238 ARG A CA 1
ATOM 1908 C C . ARG A 1 238 ? 3.334 11.295 -3.639 1.00 89.19 238 ARG A C 1
ATOM 1910 O O . ARG A 1 238 ? 3.733 11.499 -4.785 1.00 89.19 238 ARG A O 1
ATOM 1917 N N . LEU A 1 239 ? 4.117 11.401 -2.564 1.00 90.62 239 LEU A N 1
ATOM 1918 C CA . LEU A 1 239 ? 5.544 11.731 -2.632 1.00 90.62 239 LEU A CA 1
ATOM 1919 C C . LEU A 1 239 ? 6.317 10.675 -3.421 1.00 90.62 239 LEU A C 1
ATOM 1921 O O . LEU A 1 239 ? 7.046 11.019 -4.351 1.00 90.62 239 LEU A O 1
ATOM 1925 N N . GLN A 1 240 ? 6.073 9.396 -3.137 1.00 90.44 240 GLN A N 1
ATOM 1926 C CA . GLN A 1 240 ? 6.647 8.284 -3.886 1.00 90.44 240 GLN A CA 1
ATOM 1927 C C . GLN A 1 240 ? 6.313 8.365 -5.377 1.00 90.44 240 GLN A C 1
ATOM 1929 O O . GLN A 1 240 ? 7.201 8.259 -6.221 1.00 90.44 240 GLN A O 1
ATOM 1934 N N . GLN A 1 241 ? 5.048 8.597 -5.730 1.00 87.25 241 GLN A N 1
ATOM 1935 C CA . GLN A 1 241 ? 4.651 8.722 -7.133 1.00 87.25 241 GLN A CA 1
ATOM 1936 C C . GLN A 1 241 ? 5.299 9.927 -7.822 1.00 87.25 241 GLN A C 1
ATOM 1938 O O . GLN A 1 241 ? 5.730 9.805 -8.969 1.00 87.25 241 GLN A O 1
ATOM 1943 N N . ALA A 1 242 ? 5.384 11.077 -7.150 1.00 86.62 242 ALA A N 1
ATOM 1944 C CA . ALA A 1 242 ? 6.059 12.261 -7.678 1.00 86.62 242 ALA A CA 1
ATOM 1945 C C . ALA A 1 242 ? 7.559 12.001 -7.895 1.00 86.62 242 ALA A C 1
ATOM 1947 O O . ALA A 1 242 ? 8.116 12.381 -8.929 1.00 86.62 242 ALA A O 1
ATOM 1948 N N . PHE A 1 243 ? 8.193 11.292 -6.962 1.00 86.12 243 PHE A N 1
ATOM 1949 C CA . PHE A 1 243 ? 9.596 10.914 -7.048 1.00 86.12 243 PHE A CA 1
ATOM 1950 C C . PHE A 1 243 ? 9.852 9.948 -8.214 1.00 86.12 243 PHE A C 1
ATOM 1952 O O . PHE A 1 243 ? 10.692 10.220 -9.073 1.00 86.12 243 PHE A O 1
ATOM 1959 N N . LEU A 1 244 ? 9.045 8.890 -8.336 1.00 85.44 244 LEU A N 1
ATOM 1960 C CA . LEU A 1 244 ? 9.102 7.944 -9.454 1.00 85.44 244 LEU A CA 1
ATOM 1961 C C . LEU A 1 244 ? 8.844 8.632 -10.805 1.00 85.44 244 LEU A C 1
ATOM 1963 O O . LEU A 1 244 ? 9.549 8.360 -11.777 1.00 85.44 244 LEU A O 1
ATOM 1967 N N . LYS A 1 245 ? 7.897 9.583 -10.872 1.00 84.88 245 LYS A N 1
ATOM 1968 C CA . LYS A 1 245 ? 7.669 10.417 -12.068 1.00 84.88 245 LYS A CA 1
ATOM 1969 C C . LYS A 1 245 ? 8.927 11.199 -12.465 1.00 84.88 245 LYS A C 1
ATOM 1971 O O . LYS A 1 245 ? 9.189 11.315 -13.661 1.00 84.88 245 LYS A O 1
ATOM 1976 N N . LYS A 1 246 ? 9.682 11.731 -11.497 1.00 83.06 246 LYS A N 1
ATOM 1977 C CA . LYS A 1 246 ? 10.923 12.491 -11.730 1.00 83.06 246 LYS A CA 1
ATOM 1978 C C . LYS A 1 246 ? 12.054 11.587 -12.228 1.00 83.06 246 LYS A C 1
ATOM 1980 O O . LYS A 1 246 ? 12.654 11.892 -13.258 1.00 83.06 246 LYS A O 1
ATOM 1985 N N . ILE A 1 247 ? 12.284 10.469 -11.541 1.00 79.69 247 ILE A N 1
ATOM 1986 C CA . ILE A 1 247 ? 13.293 9.444 -11.868 1.00 79.69 247 ILE A CA 1
ATOM 1987 C C . ILE A 1 247 ? 13.079 8.903 -13.283 1.00 79.69 247 ILE A C 1
ATOM 1989 O O . ILE A 1 247 ? 13.992 8.903 -14.101 1.00 79.69 247 ILE A O 1
ATOM 1993 N N . PHE A 1 248 ? 11.846 8.506 -13.601 1.00 79.75 248 PHE A N 1
ATOM 1994 C CA . PHE A 1 248 ? 11.477 7.913 -14.888 1.00 79.75 248 PHE A CA 1
ATOM 1995 C C . PHE A 1 248 ? 10.819 8.930 -15.835 1.00 79.75 248 PHE A C 1
ATOM 1997 O O . PHE A 1 248 ? 9.945 8.594 -16.641 1.00 79.75 248 PHE A O 1
ATOM 2004 N N . SER A 1 249 ? 11.206 10.203 -15.735 1.00 77.06 249 SER A N 1
ATOM 2005 C CA . SER A 1 249 ? 10.709 11.266 -16.620 1.00 77.06 249 SER A CA 1
ATOM 2006 C C . SER A 1 249 ? 11.154 11.063 -18.073 1.00 77.06 249 SER A C 1
ATOM 2008 O O . SER A 1 249 ? 10.386 11.355 -18.987 1.00 77.06 249 SER A O 1
ATOM 2010 N N . GLY A 1 250 ? 12.346 10.492 -18.282 1.00 70.00 250 GLY A N 1
ATOM 2011 C CA . GLY A 1 250 ? 12.894 10.163 -19.602 1.00 70.00 250 GLY A CA 1
ATOM 2012 C C . GLY A 1 250 ? 12.385 8.854 -20.216 1.00 70.00 250 GLY A C 1
ATOM 2013 O O . GLY A 1 250 ? 12.693 8.581 -21.373 1.00 70.00 250 GLY A O 1
ATOM 2014 N N . ALA A 1 251 ? 11.608 8.057 -19.473 1.00 73.06 251 ALA A N 1
ATOM 2015 C CA . ALA A 1 251 ? 11.084 6.783 -19.956 1.00 73.06 251 ALA A CA 1
ATOM 2016 C C . ALA A 1 251 ? 10.085 7.002 -21.103 1.00 73.06 251 ALA A C 1
ATOM 2018 O O . ALA A 1 251 ? 9.136 7.787 -20.977 1.00 73.06 251 ALA A O 1
ATOM 2019 N N . ARG A 1 252 ? 10.263 6.301 -22.226 1.00 75.44 252 ARG A N 1
ATOM 2020 C CA . ARG A 1 252 ? 9.362 6.404 -23.377 1.00 75.44 252 ARG A CA 1
ATOM 2021 C C . ARG A 1 252 ? 8.032 5.724 -23.056 1.00 75.44 252 ARG A C 1
ATOM 2023 O O . ARG A 1 252 ? 7.966 4.522 -22.838 1.00 75.44 252 ARG A O 1
ATOM 2030 N N . ARG A 1 253 ? 6.933 6.483 -23.090 1.00 76.56 253 ARG A N 1
ATOM 2031 C CA . ARG A 1 253 ? 5.597 5.988 -22.707 1.00 76.56 253 ARG A CA 1
ATOM 2032 C C . ARG A 1 253 ? 4.721 5.681 -23.914 1.00 76.56 253 ARG A C 1
ATOM 2034 O O . ARG A 1 253 ? 4.642 6.463 -24.862 1.00 76.56 253 ARG A O 1
ATOM 2041 N N . HIS A 1 254 ? 3.975 4.583 -23.837 1.00 73.12 254 HIS A N 1
ATOM 2042 C CA . HIS A 1 254 ? 2.926 4.251 -24.797 1.00 73.12 254 HIS A CA 1
ATOM 2043 C C . HIS A 1 254 ? 1.546 4.577 -24.200 1.00 73.12 254 HIS A C 1
ATOM 2045 O O . HIS A 1 254 ? 1.007 3.830 -23.386 1.00 73.12 254 HIS A O 1
ATOM 2051 N N . ILE A 1 255 ? 0.976 5.716 -24.604 1.00 62.97 255 ILE A N 1
ATOM 2052 C CA . ILE A 1 255 ? -0.181 6.346 -23.946 1.00 62.97 255 ILE A CA 1
ATOM 2053 C C . ILE A 1 255 ? -1.438 5.464 -23.985 1.00 62.97 255 ILE A C 1
ATOM 2055 O O . ILE A 1 255 ? -1.797 4.860 -25.001 1.00 62.97 255 ILE A O 1
ATOM 2059 N N . CYS A 1 256 ? -2.130 5.451 -22.852 1.00 62.44 256 CYS A N 1
ATOM 2060 C CA . CYS A 1 256 ? -3.372 4.746 -22.595 1.00 62.44 256 CYS A CA 1
ATOM 2061 C C . CYS A 1 256 ? -4.473 5.778 -22.228 1.00 62.44 256 CYS A C 1
ATOM 2063 O O . CYS A 1 256 ? -4.144 6.867 -21.756 1.00 62.44 256 CYS A O 1
ATOM 2065 N N . ASN A 1 257 ? -5.768 5.518 -22.470 1.00 51.34 257 ASN A N 1
ATOM 2066 C CA . ASN A 1 257 ? -6.809 6.568 -22.365 1.00 51.34 257 ASN A CA 1
ATOM 2067 C C . ASN A 1 257 ? -6.953 7.177 -20.952 1.00 51.34 257 ASN A C 1
ATOM 2069 O O . ASN A 1 257 ? -7.268 8.357 -20.834 1.00 51.34 257 ASN A O 1
ATOM 2073 N N . ALA A 1 258 ? -6.655 6.417 -19.892 1.00 50.94 258 ALA A N 1
ATOM 2074 C CA . ALA A 1 258 ? -6.695 6.906 -18.509 1.00 50.94 258 ALA A CA 1
ATOM 2075 C C . ALA A 1 258 ? -5.542 7.875 -18.162 1.00 50.94 258 ALA A C 1
ATOM 2077 O O . ALA A 1 258 ? -5.671 8.700 -17.270 1.00 50.94 258 ALA A O 1
ATOM 2078 N N . SER A 1 259 ? -4.426 7.841 -18.901 1.00 50.00 259 SER A N 1
ATOM 2079 C CA . SER A 1 259 ? -3.229 8.648 -18.600 1.00 50.00 259 SER A CA 1
ATOM 2080 C C . SER A 1 259 ? -3.232 10.063 -19.199 1.00 50.00 259 SER A C 1
ATOM 2082 O O . SER A 1 259 ? -2.227 10.757 -19.101 1.00 50.00 259 SER A O 1
ATOM 2084 N N . LYS A 1 260 ? -4.333 10.508 -19.827 1.00 48.00 260 LYS A N 1
ATOM 2085 C CA . LYS A 1 260 ? -4.464 11.904 -20.291 1.00 48.00 260 LYS A CA 1
ATOM 2086 C C . LYS A 1 260 ? -4.767 12.891 -19.158 1.00 48.00 260 LYS A C 1
ATOM 2088 O O . LYS A 1 260 ? -4.455 14.064 -19.318 1.00 48.00 260 LYS A O 1
ATOM 2093 N N . HIS A 1 261 ? -5.361 12.426 -18.057 1.00 43.94 261 HIS A N 1
ATOM 2094 C CA . HIS A 1 261 ? -5.832 13.281 -16.959 1.00 43.94 261 HIS A CA 1
ATOM 2095 C C . HIS A 1 261 ? -5.006 13.174 -15.663 1.00 43.94 261 HIS A C 1
ATOM 2097 O O . HIS A 1 261 ? -5.160 14.027 -14.801 1.00 43.94 261 HIS A O 1
ATOM 2103 N N . ASP A 1 262 ? -4.091 12.201 -15.562 1.00 41.56 262 ASP A N 1
ATOM 2104 C CA . ASP A 1 262 ? -3.189 12.005 -14.405 1.00 41.56 262 ASP A CA 1
ATOM 2105 C C . ASP A 1 262 ? -1.752 12.529 -14.648 1.00 41.56 262 ASP A C 1
ATOM 2107 O O . ASP A 1 262 ? -0.801 12.140 -13.946 1.00 41.56 262 ASP A O 1
ATOM 2111 N N . LEU A 1 263 ? -1.574 13.367 -15.680 1.00 38.62 263 LEU A N 1
ATOM 2112 C CA . LEU A 1 263 ? -0.313 14.060 -15.965 1.00 38.62 263 LEU A CA 1
ATOM 2113 C C . LEU A 1 263 ? -0.062 15.150 -14.926 1.00 38.62 263 LEU A C 1
ATOM 2115 O O . LEU A 1 263 ? -0.819 16.141 -14.929 1.00 38.62 263 LEU A O 1
#